Protein AF-A0A959Y850-F1 (afdb_monomer)

Sequence (293 aa):
ERISGQVELLNDLDALGMDLRQLALVHQVDLNTDGRWWEQEVRQLKRDHDHILETHANEPGIGDLRRVLEARFQQIDSLHQGSLSGVPERDQNKARAAVLKIILQRAEKAVENTARLVHERGLRTQTAALSDHWDHAQVLLVMACLLAVVFAWLVGTNRKLLSESRGHGSLLADAKRKLEQTNRELRETMLSKEEKEVMIKEIHHRVKNNLQIVKSLVRFQMDQVEDPDVRELFNECITRVGAMALVHEQTYLSKDLANIDVRTYLDQLVRDLTHVYSIDTRLQLDVDIRTHT

Solvent-accessible surface area (backbone atoms only — not comparable to full-atom values): 16379 Å² total; per-residue (Å²): 108,73,66,57,55,53,53,50,51,46,52,54,45,50,51,54,38,50,52,52,59,48,50,60,53,44,53,55,47,28,77,72,65,82,50,78,57,54,70,55,52,54,51,49,53,50,51,55,50,51,49,51,49,66,79,41,57,88,47,63,49,44,69,58,42,52,59,51,44,55,58,44,51,57,51,51,53,55,53,53,56,58,64,74,75,52,85,89,49,78,65,59,57,53,52,50,53,52,51,48,51,53,52,40,54,52,46,38,52,42,41,53,52,29,48,49,48,40,53,57,50,52,56,51,55,51,54,52,56,54,50,55,56,51,55,55,51,50,54,52,50,53,52,51,52,52,51,50,51,53,50,52,51,53,53,51,52,51,54,52,52,54,56,55,53,52,56,53,52,53,54,52,51,51,51,49,52,52,51,54,50,54,51,49,55,50,48,55,52,50,51,54,49,51,54,49,51,52,51,52,52,52,53,50,53,50,53,51,51,49,45,52,47,52,42,51,52,51,50,58,55,37,75,75,52,85,53,66,72,60,38,50,55,44,52,52,50,42,49,53,47,50,50,53,47,50,55,54,55,52,60,64,70,43,91,44,80,91,69,66,60,62,64,65,49,52,55,50,51,49,51,54,49,40,63,74,68,66,56,92,59,94,80,82,88,82,84,87,83,82,81,85,126

Secondary structure (DSSP, 8-state):
-HHHHHHHHHHHHHHHHHHHHHHHHHHHHHHHH----HHHHHHHHHHHHHHHHHHTTTSTTHHHHHHHHHHHHHHHHHHHHHHHSS---HHHHHHHHHHHHHHHHHHHHHHHHHHHHHHHHHHHHHHHHHHHHHHHHHHHHHHHHHHHHHHHHHHHHHHHHHHHHHHHHHHHHHHHHHHHHHHHHHHHHHHHHHHHHHHHHHHHHHHHHHHHHHHHHHHHHHTT---HHHHHHHHHHHHHHHHHHHHHHHHHH-S-TTS--HHHHHHHHHHHHHHHTT--S------------

Mean predicted aligned error: 18.37 Å

Nearest PDB structures (foldseek):
  8to0-assembly1_Af  TM=2.161E-01  e=2.882E+00  Mus musculus
  8i7r-assembly1_C9  TM=2.162E-01  e=3.561E+00  Mus musculus

Foldseek 3Di:
DVVVLLVVLLVLLVVLLVLLVVLLVVLVCCLVPVDDCNVVSLVVSVVSLVVSCVSPVPAPLNVVLVVLVVVLSVVLVVLSVVLVPDDDDPVVNVVSSVVNVVSSVVNSVSSVVSNVSRVVVVVVVVVVVVVVVVVVVVVVVVVVVVVVVVVVVVVVVVVVVVVVVVVVVVVVVVVVVVVVVVVVVVVVVVVVVVVVLVVVVVVLVVLLVVLVVVLVVLVVVLVVDPDPVVNVVSLVVSLVSVLVNVLSVVCSVPPDVPDDPVVVVVVVSVVVSCVSVVPPDDDDDDDDDDDDD

Radius of gyration: 71.35 Å; Cα contacts (8 Å, |Δi|>4): 114; chains: 1; bounding box: 118×62×181 Å

Structure (mmCIF, N/CA/C/O backbone):
data_AF-A0A959Y850-F1
#
_entry.id   AF-A0A959Y850-F1
#
loop_
_atom_site.group_PDB
_atom_site.id
_atom_site.type_symbol
_atom_site.label_atom_id
_atom_site.label_alt_id
_atom_site.label_comp_id
_atom_site.label_asym_id
_atom_site.label_entity_id
_atom_site.label_seq_id
_atom_site.pdbx_PDB_ins_code
_atom_site.Cartn_x
_atom_site.Cartn_y
_atom_site.Cartn_z
_atom_site.occupancy
_atom_site.B_iso_or_equiv
_atom_site.auth_seq_id
_atom_site.auth_comp_id
_atom_site.auth_asym_id
_atom_site.auth_atom_id
_atom_site.pdbx_PDB_model_num
ATOM 1 N N . GLU A 1 1 ? 35.926 9.076 -37.608 1.00 63.59 1 GLU A N 1
ATOM 2 C CA . GLU A 1 1 ? 37.152 8.492 -38.199 1.00 63.59 1 GLU A CA 1
ATOM 3 C C . GLU A 1 1 ? 36.915 7.930 -39.598 1.00 63.59 1 GLU A C 1
ATOM 5 O O . GLU A 1 1 ? 37.389 8.545 -40.539 1.00 63.59 1 GLU A O 1
ATOM 10 N N . ARG A 1 2 ? 36.100 6.880 -39.791 1.00 68.31 2 ARG A N 1
ATOM 11 C CA . ARG A 1 2 ? 35.872 6.275 -41.126 1.00 68.31 2 ARG A CA 1
ATOM 12 C C . ARG A 1 2 ? 35.355 7.236 -42.216 1.00 68.31 2 ARG A C 1
ATOM 14 O O . ARG A 1 2 ? 35.816 7.172 -43.344 1.00 68.31 2 ARG A O 1
ATOM 21 N N . ILE A 1 3 ? 34.457 8.165 -41.870 1.00 72.00 3 ILE A N 1
ATOM 22 C CA . ILE A 1 3 ? 33.963 9.207 -42.798 1.00 72.00 3 ILE A CA 1
ATOM 23 C C . ILE A 1 3 ? 35.088 10.161 -43.210 1.00 72.00 3 ILE A C 1
ATOM 25 O O . ILE A 1 3 ? 35.165 10.552 -44.366 1.00 72.00 3 ILE A O 1
ATOM 29 N N . SER A 1 4 ? 35.976 10.502 -42.273 1.00 76.06 4 SER A N 1
ATOM 30 C CA . SER A 1 4 ? 37.115 11.381 -42.549 1.00 76.06 4 SER A CA 1
ATOM 31 C C . SER A 1 4 ? 38.042 10.744 -43.582 1.00 76.06 4 SER A C 1
ATOM 33 O O . SER A 1 4 ? 38.385 11.397 -44.556 1.00 76.06 4 SER A O 1
ATOM 35 N N . GLY A 1 5 ? 38.343 9.448 -43.427 1.00 80.00 5 GLY A N 1
ATOM 36 C CA . GLY A 1 5 ? 39.172 8.710 -44.385 1.00 80.00 5 GLY A CA 1
ATOM 37 C C . GLY A 1 5 ? 38.525 8.525 -45.764 1.00 80.00 5 GLY A C 1
ATOM 38 O O . GLY A 1 5 ? 39.228 8.501 -46.765 1.00 80.00 5 GLY A O 1
ATOM 39 N N . GLN A 1 6 ? 37.191 8.439 -45.852 1.00 82.94 6 GLN A N 1
ATOM 40 C CA . GLN A 1 6 ? 36.491 8.383 -47.146 1.00 82.94 6 GLN A CA 1
ATOM 41 C C . GLN A 1 6 ? 36.433 9.741 -47.853 1.00 82.94 6 GLN A C 1
ATOM 43 O O . GLN A 1 6 ? 36.477 9.788 -49.079 1.00 82.94 6 GLN A O 1
ATOM 48 N N . VAL A 1 7 ? 36.336 10.841 -47.100 1.00 83.25 7 VAL A N 1
ATOM 49 C CA . VAL A 1 7 ? 36.407 12.204 -47.654 1.00 83.25 7 VAL A CA 1
ATOM 50 C C . VAL A 1 7 ? 37.814 12.502 -48.170 1.00 83.25 7 VAL A C 1
ATOM 52 O O . VAL A 1 7 ? 37.948 13.048 -49.260 1.00 83.25 7 VAL A O 1
ATOM 55 N N . GLU A 1 8 ? 38.842 12.103 -47.424 1.00 86.44 8 GLU A N 1
ATOM 56 C CA . GLU A 1 8 ? 40.247 12.215 -47.834 1.00 86.44 8 GLU A CA 1
ATOM 57 C C . GLU A 1 8 ? 40.510 11.434 -49.129 1.00 86.44 8 GLU A C 1
ATOM 59 O O . GLU A 1 8 ? 40.922 12.028 -50.121 1.00 86.44 8 GLU A O 1
ATOM 64 N N . LEU A 1 9 ? 40.077 10.169 -49.196 1.00 87.75 9 LEU A N 1
ATOM 65 C CA . LEU A 1 9 ? 40.178 9.361 -50.414 1.00 87.75 9 LEU A CA 1
ATOM 66 C C . LEU A 1 9 ? 39.479 9.997 -51.628 1.00 87.75 9 LEU A C 1
ATOM 68 O O . LEU A 1 9 ? 39.973 9.910 -52.749 1.00 87.75 9 LEU A O 1
ATOM 72 N N . LEU A 1 10 ? 38.301 10.602 -51.445 1.00 88.25 10 LEU A N 1
ATOM 73 C CA . LEU A 1 10 ? 37.592 11.260 -52.547 1.00 88.25 10 LEU A CA 1
ATOM 74 C C . LEU A 1 10 ? 38.352 12.485 -53.069 1.00 88.25 10 LEU A C 1
ATOM 76 O O . LEU A 1 10 ? 38.360 12.702 -54.280 1.00 88.25 10 LEU A O 1
ATOM 80 N N . ASN A 1 11 ? 38.998 13.247 -52.183 1.00 88.44 11 ASN A N 1
ATOM 81 C CA . ASN A 1 11 ? 39.843 14.373 -52.578 1.00 88.44 11 ASN A CA 1
ATOM 82 C C . ASN A 1 11 ? 41.083 13.892 -53.341 1.00 88.44 11 ASN A C 1
ATOM 84 O O . ASN A 1 11 ? 41.415 14.458 -54.380 1.00 88.44 11 ASN A O 1
ATOM 88 N N . ASP A 1 12 ? 41.717 12.815 -52.875 1.00 89.25 12 ASP A N 1
ATOM 89 C CA . ASP A 1 12 ? 42.901 12.260 -53.531 1.00 89.25 12 ASP A CA 1
ATOM 90 C C . ASP A 1 12 ? 42.573 11.675 -54.913 1.00 89.25 12 ASP A C 1
ATOM 92 O O . ASP A 1 12 ? 43.332 11.839 -55.869 1.00 89.25 12 ASP A O 1
ATOM 96 N N . LEU A 1 13 ? 41.409 11.030 -55.062 1.00 90.62 13 LEU A N 1
ATOM 97 C CA . LEU A 1 13 ? 40.927 10.553 -56.362 1.00 90.62 13 LEU A CA 1
ATOM 98 C C . LEU A 1 13 ? 40.610 11.711 -57.321 1.00 90.62 13 LEU A C 1
ATOM 100 O O . LEU A 1 13 ? 40.872 11.588 -58.517 1.00 90.62 13 LEU A O 1
ATOM 104 N N . ASP A 1 14 ? 40.062 12.825 -56.830 1.00 90.38 14 ASP A N 1
ATOM 105 C CA . ASP A 1 14 ? 39.817 14.012 -57.658 1.00 90.38 14 ASP A CA 1
ATOM 106 C C . ASP A 1 14 ? 41.139 14.634 -58.137 1.00 90.38 14 ASP A C 1
ATOM 108 O O . ASP A 1 14 ? 41.296 14.887 -59.334 1.00 90.38 14 ASP A O 1
ATOM 112 N N . ALA A 1 15 ? 42.126 14.764 -57.243 1.00 89.19 15 ALA A N 1
ATOM 113 C CA . ALA A 1 15 ? 43.476 15.221 -57.580 1.00 89.19 15 ALA A CA 1
ATOM 114 C C . ALA A 1 15 ? 44.132 14.327 -58.648 1.00 89.19 15 ALA A C 1
ATOM 116 O O . ALA A 1 15 ? 44.529 14.817 -59.705 1.00 89.19 15 ALA A O 1
ATOM 117 N N . LEU A 1 16 ? 44.108 13.002 -58.456 1.00 90.12 16 LEU A N 1
ATOM 118 C CA . LEU A 1 16 ? 44.630 12.032 -59.425 1.00 90.12 16 LEU A CA 1
ATOM 119 C C . LEU A 1 16 ? 43.942 12.145 -60.800 1.00 90.12 16 LEU A C 1
ATOM 121 O O . LEU A 1 16 ? 44.571 11.991 -61.850 1.00 90.12 16 LEU A O 1
ATOM 125 N N . GLY A 1 17 ? 42.633 12.414 -60.810 1.00 87.94 17 GLY A N 1
ATOM 126 C CA . GLY A 1 17 ? 41.872 12.680 -62.029 1.00 87.94 17 GLY A CA 1
ATOM 127 C C . GLY A 1 17 ? 42.303 13.973 -62.730 1.00 87.94 17 GLY A C 1
ATOM 128 O O . GLY A 1 17 ? 42.412 13.994 -63.960 1.00 87.94 17 GLY A O 1
ATOM 129 N N . MET A 1 18 ? 42.579 15.040 -61.974 1.00 87.31 18 MET A N 1
ATOM 130 C CA . MET A 1 18 ? 43.103 16.297 -62.520 1.00 87.31 18 MET A CA 1
ATOM 131 C C . MET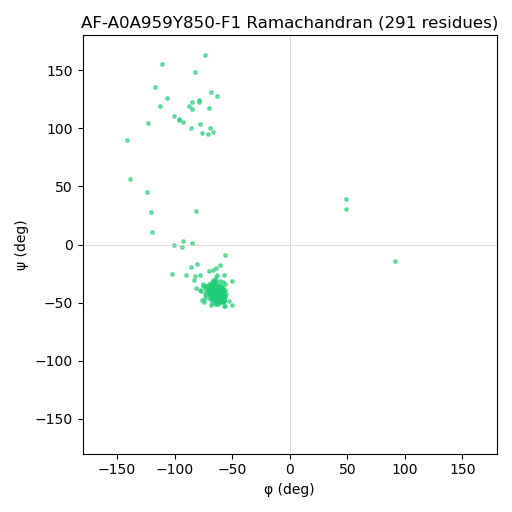 A 1 18 ? 44.491 16.111 -63.138 1.00 87.31 18 MET A C 1
ATOM 133 O O . MET A 1 18 ? 44.705 16.558 -64.268 1.00 87.31 18 MET A O 1
ATOM 137 N N . ASP A 1 19 ? 45.389 15.393 -62.471 1.00 87.62 19 ASP A N 1
ATOM 138 C CA . ASP A 1 19 ? 46.755 15.157 -62.951 1.00 87.62 19 ASP A CA 1
ATOM 139 C C . ASP A 1 19 ? 46.762 14.331 -64.250 1.00 87.62 19 ASP A C 1
ATOM 141 O O . ASP A 1 19 ? 47.462 14.648 -65.217 1.00 87.62 19 ASP A O 1
ATOM 145 N N . LEU A 1 20 ? 45.875 13.332 -64.355 1.00 87.31 20 LEU A N 1
ATOM 146 C CA . LEU A 1 20 ? 45.655 12.580 -65.597 1.00 87.31 20 LEU A CA 1
ATOM 147 C C . LEU A 1 20 ? 45.197 13.472 -66.764 1.00 87.31 20 LEU A C 1
ATOM 149 O O . LEU A 1 20 ? 45.616 13.254 -67.906 1.00 87.31 20 LEU A O 1
ATOM 153 N N . ARG A 1 21 ? 44.354 14.484 -66.505 1.00 85.38 21 ARG A N 1
ATOM 154 C CA . ARG A 1 21 ? 43.930 15.458 -67.531 1.00 85.38 21 ARG A CA 1
ATOM 155 C C . ARG A 1 21 ? 45.084 16.365 -67.950 1.00 85.38 21 ARG A C 1
ATOM 157 O O . ARG A 1 21 ? 45.210 16.674 -69.138 1.00 85.38 21 ARG A O 1
ATOM 164 N N . GLN A 1 22 ? 45.924 16.777 -67.002 1.00 85.44 22 GLN A N 1
ATOM 165 C CA . GLN A 1 22 ? 47.085 17.626 -67.271 1.00 85.44 22 GLN A CA 1
ATOM 166 C C . GLN A 1 22 ? 48.150 16.901 -68.101 1.00 85.44 22 GLN A C 1
ATOM 168 O O . GLN A 1 22 ? 48.759 17.517 -68.978 1.00 85.44 22 GLN A O 1
ATOM 173 N N . LEU A 1 23 ? 48.294 15.581 -67.943 1.00 84.69 23 LEU A N 1
ATOM 174 C CA . LEU A 1 23 ? 49.266 14.778 -68.692 1.00 84.69 23 LEU A CA 1
ATOM 175 C C . LEU A 1 23 ? 49.108 14.893 -70.222 1.00 84.69 23 LEU A C 1
ATOM 177 O O . LEU A 1 23 ? 50.092 14.886 -70.963 1.00 84.69 23 LEU A O 1
ATOM 181 N N . ALA A 1 24 ? 47.875 15.052 -70.718 1.00 79.19 24 ALA A N 1
ATOM 182 C CA . ALA A 1 24 ? 47.615 15.256 -72.145 1.00 79.19 24 ALA A CA 1
ATOM 183 C C . ALA A 1 24 ? 48.189 16.588 -72.664 1.00 79.19 24 ALA A C 1
ATOM 185 O O . ALA A 1 24 ? 48.667 16.655 -73.798 1.00 79.19 24 ALA A O 1
ATOM 186 N N . LEU A 1 25 ? 48.151 17.637 -71.835 1.00 82.19 25 LEU A N 1
ATOM 187 C CA . LEU A 1 25 ? 48.722 18.947 -72.151 1.00 82.19 25 LEU A CA 1
ATOM 188 C C . LEU A 1 25 ? 50.251 18.891 -72.109 1.00 82.19 25 LEU A C 1
ATOM 190 O O . LEU A 1 25 ? 50.893 19.380 -73.035 1.00 82.19 25 LEU A O 1
ATOM 194 N N . VAL A 1 26 ? 50.825 18.229 -71.098 1.00 82.81 26 VAL A N 1
ATOM 195 C CA . VAL A 1 26 ? 52.281 18.037 -70.969 1.00 82.81 26 VAL A CA 1
ATOM 196 C C . VAL A 1 26 ? 52.846 17.291 -72.178 1.00 82.81 26 VAL A C 1
ATOM 198 O O . VAL A 1 26 ? 53.831 17.732 -72.762 1.00 82.81 26 VAL A O 1
ATOM 201 N N . HIS A 1 27 ? 52.165 16.237 -72.644 1.00 79.25 27 HIS A N 1
ATOM 202 C CA . HIS A 1 27 ? 52.548 15.528 -73.869 1.00 79.25 27 HIS A CA 1
ATOM 203 C C . HIS A 1 27 ? 52.625 16.449 -75.092 1.00 79.25 27 HIS A C 1
ATOM 205 O O . HIS A 1 27 ? 53.558 16.374 -75.887 1.00 79.25 27 HIS A O 1
ATOM 211 N N . GLN A 1 28 ? 51.621 17.312 -75.266 1.00 76.44 28 GLN A N 1
ATOM 212 C CA . GLN A 1 28 ? 51.544 18.218 -76.407 1.00 76.44 28 GLN A CA 1
ATOM 213 C C . GLN A 1 28 ? 52.605 19.323 -76.334 1.00 76.44 28 GLN A C 1
ATOM 215 O O . GLN A 1 28 ? 53.103 19.755 -77.373 1.00 76.44 28 GLN A O 1
ATOM 220 N N . VAL A 1 29 ? 52.943 19.786 -75.129 1.00 79.44 29 VAL A N 1
ATOM 221 C CA . VAL A 1 29 ? 54.021 20.755 -74.905 1.00 79.44 29 VAL A CA 1
ATOM 222 C C . VAL A 1 29 ? 55.374 20.122 -75.224 1.00 79.44 29 VAL A C 1
ATOM 224 O O . VAL A 1 29 ? 56.096 20.665 -76.054 1.00 79.44 29 VAL A O 1
ATOM 227 N N . ASP A 1 30 ? 55.679 18.940 -74.684 1.00 76.50 30 ASP A N 1
ATOM 228 C CA . ASP A 1 30 ? 56.963 18.266 -74.925 1.00 76.50 30 ASP A CA 1
ATOM 229 C C . ASP A 1 30 ? 57.207 17.963 -76.410 1.00 76.50 30 ASP A C 1
ATOM 231 O O . ASP A 1 30 ? 58.320 18.156 -76.894 1.00 76.50 30 ASP A O 1
ATOM 235 N N . LEU A 1 31 ? 56.161 17.598 -77.165 1.00 72.00 31 LEU A N 1
ATOM 236 C CA . LEU A 1 31 ? 56.246 17.415 -78.621 1.00 72.00 31 LEU A CA 1
ATOM 237 C C . LEU A 1 31 ? 56.519 18.713 -79.407 1.00 72.00 31 LEU A C 1
ATOM 239 O O . LEU A 1 31 ? 56.959 18.638 -80.552 1.00 72.00 31 LEU A O 1
ATOM 243 N N . ASN A 1 32 ? 56.215 19.886 -78.842 1.00 73.25 32 ASN A N 1
ATOM 244 C CA . ASN A 1 32 ? 56.355 21.185 -79.512 1.00 73.25 32 ASN A CA 1
ATOM 245 C C . ASN A 1 32 ? 57.603 21.969 -79.080 1.00 73.25 32 ASN A C 1
ATOM 247 O O . ASN A 1 32 ? 58.051 22.834 -79.831 1.00 73.25 32 ASN A O 1
ATOM 251 N N . THR A 1 33 ? 58.129 21.725 -77.876 1.00 68.31 33 THR A N 1
ATOM 252 C CA . THR A 1 33 ? 59.219 22.522 -77.282 1.00 68.31 33 THR A CA 1
ATOM 253 C C . THR A 1 33 ? 60.494 21.729 -76.976 1.00 68.31 33 THR A C 1
ATOM 255 O O . THR A 1 33 ? 61.358 22.264 -76.286 1.00 68.31 33 THR A O 1
ATOM 258 N N . ASP A 1 34 ? 60.619 20.476 -77.441 1.00 64.00 34 ASP A N 1
ATOM 259 C CA . ASP A 1 34 ? 61.719 19.543 -77.098 1.00 64.00 34 ASP A CA 1
ATOM 260 C C . ASP A 1 34 ? 61.978 19.455 -75.575 1.00 64.00 34 ASP A C 1
ATOM 262 O O . ASP A 1 34 ? 63.099 19.253 -75.094 1.00 64.00 34 ASP A O 1
ATOM 266 N N . GLY A 1 35 ? 60.911 19.650 -74.795 1.00 65.50 35 GLY A N 1
ATOM 267 C CA . GLY A 1 35 ? 60.927 19.605 -73.339 1.00 65.50 35 GLY A CA 1
ATOM 268 C C . GLY A 1 35 ? 61.043 18.173 -72.810 1.00 65.50 35 GLY A C 1
ATOM 269 O O . GLY A 1 35 ? 60.807 17.206 -73.530 1.00 65.50 35 GLY A O 1
ATOM 270 N N . ARG A 1 36 ? 61.419 18.029 -71.533 1.00 73.88 36 ARG A N 1
ATOM 271 C CA . ARG A 1 36 ? 61.436 16.739 -70.813 1.00 73.88 36 ARG A CA 1
ATOM 272 C C . ARG A 1 36 ? 60.589 16.796 -69.542 1.00 73.88 36 ARG A C 1
ATOM 274 O O . ARG A 1 36 ? 61.034 16.379 -68.474 1.00 73.88 36 ARG A O 1
ATOM 281 N N . TRP A 1 37 ? 59.393 17.367 -69.641 1.00 79.50 37 TRP A N 1
ATOM 282 C CA . TRP A 1 37 ? 58.499 17.541 -68.492 1.00 79.50 37 TRP A CA 1
ATOM 283 C C . TRP A 1 37 ? 57.704 16.260 -68.195 1.00 79.50 37 TRP A C 1
ATOM 285 O O . TRP A 1 37 ? 57.399 15.966 -67.041 1.00 79.50 37 TRP A O 1
ATOM 295 N N . TRP A 1 38 ? 57.472 15.432 -69.213 1.00 81.69 38 TRP A N 1
ATOM 296 C CA . TRP A 1 38 ? 56.758 14.161 -69.145 1.00 81.69 38 TRP A CA 1
ATOM 297 C C . TRP A 1 38 ? 57.286 13.196 -68.082 1.00 81.69 38 TRP A C 1
ATOM 299 O O . TRP A 1 38 ? 56.518 12.657 -67.290 1.00 81.69 38 TRP A O 1
ATOM 309 N N . GLU A 1 39 ? 58.603 12.976 -68.035 1.00 81.38 39 GLU A N 1
ATOM 310 C CA . GLU A 1 39 ? 59.201 12.030 -67.084 1.00 81.38 39 GLU A CA 1
ATOM 311 C C . GLU A 1 39 ? 59.012 12.472 -65.630 1.00 81.38 39 GLU A C 1
ATOM 313 O O . GLU A 1 39 ? 58.965 11.639 -64.724 1.00 81.38 39 GLU A O 1
ATOM 318 N N . GLN A 1 40 ? 58.955 13.779 -65.375 1.00 84.19 40 GLN A N 1
ATOM 319 C CA . GLN A 1 40 ? 58.690 14.306 -64.042 1.00 84.19 40 GLN A CA 1
ATOM 320 C C . GLN A 1 40 ? 57.217 14.120 -63.673 1.00 84.19 40 GLN A C 1
ATOM 322 O O . GLN A 1 40 ? 56.936 13.608 -62.591 1.00 84.19 40 GLN A O 1
ATOM 327 N N . GLU A 1 41 ? 56.309 14.445 -64.590 1.00 84.69 41 GLU A N 1
ATOM 328 C CA . GLU A 1 41 ? 54.867 14.389 -64.350 1.00 84.69 41 GLU A CA 1
ATOM 329 C C . GLU A 1 41 ? 54.363 12.954 -64.162 1.00 84.69 41 GLU A C 1
ATOM 331 O O . GLU A 1 41 ? 53.651 12.655 -63.208 1.00 84.69 41 GLU A O 1
ATOM 336 N N . VAL A 1 42 ? 54.816 12.015 -64.999 1.00 85.12 42 VAL A N 1
ATOM 337 C CA . VAL A 1 42 ? 54.459 10.595 -64.848 1.00 85.12 42 VAL A CA 1
ATOM 338 C C . VAL A 1 42 ? 55.016 10.014 -63.547 1.00 85.12 42 VAL A C 1
ATOM 340 O O . VAL A 1 42 ? 54.363 9.186 -62.911 1.00 85.12 42 VAL A O 1
ATOM 343 N N . ARG A 1 43 ? 56.214 10.433 -63.116 1.00 85.44 43 ARG A N 1
ATOM 344 C CA . ARG A 1 43 ? 56.769 10.001 -61.822 1.00 85.44 43 ARG A CA 1
ATOM 345 C C . ARG A 1 43 ? 55.969 10.550 -60.649 1.00 85.44 43 ARG A C 1
ATOM 347 O O . ARG A 1 43 ? 55.778 9.817 -59.685 1.00 85.44 43 ARG A O 1
ATOM 354 N N . GLN A 1 44 ? 55.522 11.801 -60.720 1.00 86.69 44 GLN A N 1
ATOM 355 C CA . GLN A 1 44 ? 54.656 12.385 -59.699 1.00 86.69 44 GLN A CA 1
ATOM 356 C C . GLN A 1 44 ? 53.334 11.617 -59.619 1.00 86.69 44 GLN A C 1
ATOM 358 O O . GLN A 1 44 ? 53.015 11.067 -58.571 1.00 86.69 44 GLN A O 1
ATOM 363 N N . LEU A 1 45 ? 52.680 11.428 -60.761 1.00 87.56 45 LEU A N 1
ATOM 364 C CA . LEU A 1 45 ? 51.413 10.716 -60.871 1.00 87.56 45 LEU A CA 1
ATOM 365 C C . LEU A 1 45 ? 51.479 9.262 -60.369 1.00 87.56 45 LEU A C 1
ATOM 367 O O . LEU A 1 45 ? 50.544 8.784 -59.731 1.00 87.56 45 LEU A O 1
ATOM 371 N N . LYS A 1 46 ? 52.587 8.549 -60.622 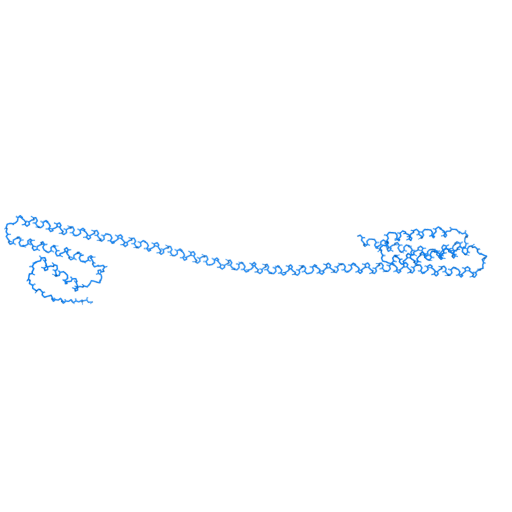1.00 86.62 46 LYS A N 1
ATOM 372 C CA . LYS A 1 46 ? 52.816 7.201 -60.070 1.00 86.62 46 LYS A CA 1
ATOM 373 C C . LYS A 1 46 ? 52.973 7.219 -58.549 1.00 86.62 46 LYS A C 1
ATOM 375 O O . LYS A 1 46 ? 52.419 6.351 -57.890 1.00 86.62 46 LYS A O 1
ATOM 380 N N . ARG A 1 47 ? 53.674 8.212 -57.987 1.00 87.81 47 ARG A N 1
ATOM 381 C CA . ARG A 1 47 ? 53.799 8.357 -56.526 1.00 87.81 47 ARG A CA 1
ATOM 382 C C . ARG A 1 47 ? 52.454 8.632 -55.867 1.00 87.81 47 ARG A C 1
ATOM 384 O O . ARG A 1 47 ? 52.155 8.011 -54.855 1.00 87.81 47 ARG A O 1
ATOM 391 N N . ASP A 1 48 ? 51.655 9.517 -56.451 1.00 86.62 48 ASP A N 1
ATOM 392 C CA . ASP A 1 48 ? 50.340 9.864 -55.910 1.00 86.62 48 ASP A CA 1
ATOM 393 C C . ASP A 1 48 ? 49.379 8.674 -56.031 1.00 86.62 48 ASP A C 1
ATOM 395 O O . ASP A 1 48 ? 48.661 8.343 -55.088 1.00 86.62 48 ASP A O 1
ATOM 399 N N . HIS A 1 49 ? 49.452 7.938 -57.145 1.00 87.94 49 HIS A N 1
ATOM 400 C CA . HIS A 1 49 ? 48.764 6.660 -57.294 1.00 87.94 49 HIS A CA 1
ATOM 401 C C . HIS A 1 49 ? 49.159 5.653 -56.203 1.00 87.94 49 HIS A C 1
ATOM 403 O O . HIS A 1 49 ? 48.276 5.119 -55.533 1.00 87.94 49 HIS A O 1
ATOM 409 N N . ASP A 1 50 ? 50.455 5.406 -56.002 1.00 88.06 50 ASP A N 1
ATOM 410 C CA . ASP A 1 50 ? 50.954 4.450 -55.007 1.00 88.06 50 ASP A CA 1
ATOM 411 C C . ASP A 1 50 ? 50.560 4.860 -53.580 1.00 88.06 50 ASP A C 1
ATOM 413 O O . ASP A 1 50 ? 50.117 4.018 -52.798 1.00 88.06 50 ASP A O 1
ATOM 417 N N . HIS A 1 51 ? 50.616 6.158 -53.265 1.00 89.75 51 HIS A N 1
ATOM 418 C CA . HIS A 1 51 ? 50.182 6.688 -51.975 1.00 89.75 51 HIS A CA 1
ATOM 419 C C . HIS A 1 51 ? 48.703 6.387 -51.695 1.00 89.75 51 HIS A C 1
ATOM 421 O O . HIS A 1 51 ? 48.366 5.871 -50.629 1.00 89.75 51 HIS A O 1
ATOM 427 N N . ILE A 1 52 ? 47.821 6.626 -52.671 1.00 88.62 52 ILE A N 1
ATOM 428 C CA . ILE A 1 52 ? 46.386 6.324 -52.551 1.00 88.62 52 ILE A CA 1
ATOM 429 C C . ILE A 1 52 ? 46.163 4.824 -52.320 1.00 88.62 52 ILE A C 1
ATOM 431 O O . ILE A 1 52 ? 45.314 4.429 -51.514 1.00 88.62 52 ILE A O 1
ATOM 435 N N . LEU A 1 53 ? 46.925 3.971 -53.011 1.00 86.56 53 LEU A N 1
ATOM 436 C CA . LEU A 1 53 ? 46.814 2.519 -52.873 1.00 86.56 53 LEU A CA 1
ATOM 437 C C . LEU A 1 53 ? 47.268 2.012 -51.502 1.00 86.56 53 LEU A C 1
ATOM 439 O O . LEU A 1 53 ? 46.684 1.051 -51.003 1.00 86.56 53 LEU A O 1
ATOM 443 N N . GLU A 1 54 ? 48.293 2.622 -50.909 1.00 87.38 54 GLU A N 1
ATOM 444 C CA . GLU A 1 54 ? 48.808 2.250 -49.589 1.00 87.38 54 GLU A CA 1
ATOM 445 C C . GLU A 1 54 ? 47.899 2.753 -48.464 1.00 87.38 54 GLU A C 1
ATOM 447 O O . GLU A 1 54 ? 47.515 1.976 -47.586 1.00 87.38 54 GLU A O 1
ATOM 45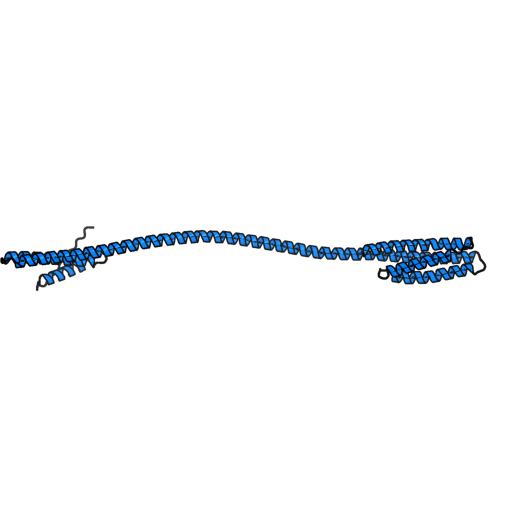2 N N . THR A 1 55 ? 47.496 4.024 -48.521 1.00 87.81 55 THR A N 1
ATOM 453 C CA . THR A 1 55 ? 46.677 4.667 -47.484 1.00 87.81 55 THR A CA 1
ATOM 454 C C . THR A 1 55 ? 45.252 4.107 -47.453 1.00 87.81 55 THR A C 1
ATOM 456 O O . THR A 1 55 ? 44.671 3.930 -46.380 1.00 87.81 55 THR A O 1
ATOM 459 N N . HIS A 1 56 ? 44.693 3.749 -48.616 1.00 86.88 56 HIS A N 1
ATOM 460 C CA . HIS A 1 56 ? 43.292 3.337 -48.754 1.00 86.88 56 HIS A CA 1
ATOM 461 C C . HIS A 1 56 ? 43.104 1.918 -49.310 1.00 86.88 56 HIS A C 1
ATOM 463 O O . HIS A 1 56 ? 42.061 1.605 -49.886 1.00 86.88 56 HIS A O 1
ATOM 469 N N . ALA A 1 57 ? 44.068 1.018 -49.092 1.00 82.12 57 ALA A N 1
ATOM 470 C CA . ALA A 1 57 ? 44.071 -0.350 -49.633 1.00 82.12 57 ALA A CA 1
ATOM 471 C C . ALA A 1 57 ? 42.764 -1.146 -49.411 1.00 82.12 57 ALA A C 1
ATOM 473 O O . ALA A 1 57 ? 42.401 -1.995 -50.226 1.00 82.12 57 ALA A O 1
ATOM 474 N N . ASN A 1 58 ? 42.061 -0.875 -48.306 1.00 82.56 58 ASN A N 1
ATOM 475 C CA . ASN A 1 58 ? 40.858 -1.599 -47.885 1.00 82.56 58 ASN A CA 1
ATOM 476 C C . ASN A 1 58 ? 39.539 -0.953 -48.352 1.00 82.56 58 ASN A C 1
ATOM 478 O O . ASN A 1 58 ? 38.465 -1.491 -48.071 1.00 82.56 58 ASN A O 1
ATOM 482 N N . GLU A 1 59 ? 39.591 0.190 -49.039 1.00 83.75 59 GLU A N 1
ATOM 483 C CA . GLU A 1 59 ? 38.398 0.885 -49.524 1.00 83.75 59 GLU A CA 1
ATOM 484 C C . GLU A 1 59 ? 37.888 0.284 -50.854 1.00 83.75 59 GLU A C 1
ATOM 486 O O . GLU A 1 59 ? 38.645 -0.269 -51.664 1.00 83.75 59 GLU A O 1
ATOM 491 N N . PRO A 1 60 ? 36.568 0.322 -51.099 1.00 81.06 60 PRO A N 1
ATOM 492 C CA . PRO A 1 60 ? 35.958 -0.379 -52.219 1.00 81.06 60 PRO A CA 1
ATOM 493 C C . PRO A 1 60 ? 36.362 0.226 -53.572 1.00 81.06 60 PRO A C 1
ATOM 495 O O . PRO A 1 60 ? 36.231 1.422 -53.794 1.00 81.06 60 PRO A O 1
ATOM 498 N N . GLY A 1 61 ? 36.782 -0.626 -54.513 1.00 81.88 61 GLY A N 1
ATOM 499 C CA . GLY A 1 61 ? 37.152 -0.225 -55.881 1.00 81.88 61 GLY A CA 1
ATOM 500 C C . GLY A 1 61 ? 38.637 0.110 -56.072 1.00 81.88 61 GLY A C 1
ATOM 501 O O . GLY A 1 61 ? 39.116 0.097 -57.204 1.00 81.88 61 GLY A O 1
ATOM 502 N N . ILE A 1 62 ? 39.401 0.290 -54.989 1.00 87.00 62 ILE A N 1
ATOM 503 C CA . ILE A 1 62 ? 40.841 0.605 -55.032 1.00 87.00 62 ILE A CA 1
ATOM 504 C C . ILE A 1 62 ? 41.665 -0.518 -55.679 1.00 87.00 62 ILE A C 1
ATOM 506 O O . ILE A 1 62 ? 42.548 -0.261 -56.497 1.00 87.00 62 ILE A O 1
ATOM 510 N N . GLY A 1 63 ? 41.323 -1.782 -55.415 1.00 84.81 63 GLY A N 1
ATOM 511 C CA . GLY A 1 63 ? 41.988 -2.929 -56.047 1.00 84.81 63 GLY A CA 1
ATOM 512 C C . GLY A 1 63 ? 41.768 -3.033 -57.564 1.00 84.81 63 GLY A C 1
ATOM 513 O O . GLY A 1 63 ? 42.659 -3.485 -58.287 1.00 84.81 63 GLY A O 1
ATOM 514 N N . ASP A 1 64 ? 40.607 -2.606 -58.067 1.00 85.88 64 ASP A N 1
ATOM 515 C CA . ASP A 1 64 ? 40.343 -2.541 -59.509 1.00 85.88 64 ASP A CA 1
ATOM 516 C C . ASP A 1 64 ? 41.039 -1.328 -60.136 1.00 85.88 64 ASP A C 1
ATOM 518 O O . ASP A 1 64 ? 41.636 -1.455 -61.208 1.00 85.88 64 ASP A O 1
ATOM 522 N N . LEU A 1 65 ? 41.036 -0.185 -59.439 1.00 89.19 65 LEU A N 1
ATOM 523 C CA . LEU A 1 65 ? 41.742 1.025 -59.854 1.00 89.19 65 LEU A CA 1
ATOM 524 C C . LEU A 1 65 ? 43.239 0.765 -60.047 1.00 89.19 65 LEU A C 1
ATOM 526 O O . LEU A 1 65 ? 43.774 1.096 -61.104 1.00 89.19 65 LEU A O 1
ATOM 530 N N . ARG A 1 66 ? 43.881 0.093 -59.080 1.00 88.75 66 ARG A N 1
ATOM 531 C CA . ARG A 1 66 ? 45.279 -0.362 -59.161 1.00 88.75 66 ARG A CA 1
ATOM 532 C C . ARG A 1 66 ? 45.554 -1.113 -60.456 1.00 88.75 66 ARG A C 1
ATOM 534 O O . ARG A 1 66 ? 46.484 -0.804 -61.191 1.00 88.75 66 ARG A O 1
ATOM 541 N N . ARG A 1 67 ? 44.721 -2.113 -60.747 1.00 86.94 67 ARG A N 1
ATOM 542 C CA . ARG A 1 67 ? 44.906 -2.995 -61.905 1.00 86.94 67 ARG A CA 1
ATOM 543 C C . ARG A 1 67 ? 44.773 -2.232 -63.222 1.00 86.94 67 ARG A C 1
ATOM 545 O O . ARG A 1 67 ? 45.500 -2.511 -64.172 1.00 86.94 67 ARG A O 1
ATOM 552 N N . VAL A 1 68 ? 43.825 -1.296 -63.288 1.00 87.62 68 VAL A N 1
ATOM 553 C CA . VAL A 1 68 ? 43.558 -0.511 -64.497 1.00 87.62 68 VAL A CA 1
ATOM 554 C C . VAL A 1 68 ? 44.639 0.540 -64.721 1.00 87.62 68 VAL A C 1
ATOM 556 O O . VAL A 1 68 ? 45.152 0.616 -65.836 1.00 87.62 68 VAL A O 1
ATOM 559 N N . LEU A 1 69 ? 44.991 1.329 -63.704 1.00 88.19 69 LEU A N 1
ATOM 560 C CA . LEU A 1 69 ? 45.958 2.417 -63.848 1.00 88.19 69 LEU A CA 1
ATOM 561 C C . LEU A 1 69 ? 47.371 1.906 -64.121 1.00 88.19 69 LEU A C 1
ATOM 563 O O . LEU A 1 69 ? 47.997 2.410 -65.047 1.00 88.19 69 LEU A O 1
ATOM 567 N N . GLU A 1 70 ? 47.819 0.840 -63.454 1.00 87.88 70 GLU A N 1
ATOM 568 C CA . GLU A 1 70 ? 49.131 0.237 -63.723 1.00 87.88 70 GLU A CA 1
ATOM 569 C C . GLU A 1 70 ? 49.261 -0.209 -65.190 1.00 87.88 70 GLU A C 1
ATOM 571 O O . GLU A 1 70 ? 50.216 0.131 -65.893 1.00 87.88 70 GLU A O 1
ATOM 576 N N . ALA A 1 71 ? 48.230 -0.883 -65.712 1.00 86.75 71 ALA A N 1
ATOM 577 C CA . ALA A 1 71 ? 48.190 -1.288 -67.115 1.00 86.75 71 ALA A CA 1
ATOM 578 C C . ALA A 1 71 ? 48.158 -0.087 -68.080 1.00 86.75 71 ALA A C 1
ATOM 580 O O . ALA A 1 71 ? 48.664 -0.182 -69.200 1.00 86.75 71 ALA A O 1
ATOM 581 N N . ARG A 1 72 ? 47.556 1.045 -67.684 1.00 86.38 72 ARG A N 1
ATOM 582 C CA . ARG A 1 72 ? 47.538 2.265 -68.506 1.00 86.38 72 ARG A CA 1
ATOM 583 C C . ARG A 1 72 ? 48.856 3.022 -68.443 1.00 86.38 72 ARG A C 1
ATOM 585 O O . ARG A 1 72 ? 49.295 3.465 -69.497 1.00 86.38 72 ARG A O 1
ATOM 592 N N . PHE A 1 73 ? 49.514 3.122 -67.292 1.00 85.94 73 PHE A N 1
ATOM 593 C CA . PHE A 1 73 ? 50.812 3.789 -67.177 1.00 85.94 73 PHE A CA 1
ATOM 594 C C . PHE A 1 73 ? 51.882 3.113 -68.032 1.00 85.94 73 PHE A C 1
ATOM 596 O O . PHE A 1 73 ? 52.594 3.796 -68.764 1.00 85.94 73 PHE A O 1
ATOM 603 N N . GLN A 1 74 ? 51.908 1.778 -68.060 1.00 83.88 74 GLN A N 1
ATOM 604 C CA . GLN A 1 74 ? 52.803 1.031 -68.952 1.00 83.88 74 GLN A CA 1
ATOM 605 C C . GLN A 1 74 ? 52.542 1.341 -70.440 1.00 83.88 74 GLN A C 1
ATOM 607 O O . GLN A 1 74 ? 53.477 1.511 -71.224 1.00 83.88 74 GLN A O 1
ATOM 612 N N . GLN A 1 75 ? 51.271 1.474 -70.839 1.00 83.81 75 GLN A N 1
ATOM 613 C CA . GLN A 1 75 ? 50.894 1.836 -72.213 1.00 83.81 75 GLN A CA 1
ATOM 614 C C . GLN A 1 75 ? 51.262 3.287 -72.552 1.00 83.81 75 GLN A C 1
ATOM 616 O O . GLN A 1 75 ? 51.791 3.545 -73.633 1.00 83.81 75 GLN A O 1
ATOM 621 N N . ILE A 1 76 ? 51.015 4.216 -71.628 1.00 83.44 76 ILE A N 1
ATOM 622 C CA . ILE A 1 76 ? 51.318 5.648 -71.743 1.00 83.44 76 ILE A CA 1
ATOM 623 C C . ILE A 1 76 ? 52.825 5.868 -71.954 1.00 83.44 76 ILE A C 1
ATOM 625 O O . ILE A 1 76 ? 53.211 6.549 -72.907 1.00 83.44 76 ILE A O 1
ATOM 629 N N . ASP A 1 77 ? 53.667 5.224 -71.142 1.00 78.94 77 ASP A N 1
ATOM 630 C CA . ASP A 1 77 ? 55.128 5.329 -71.241 1.00 78.94 77 ASP A CA 1
ATOM 631 C C . ASP A 1 77 ? 55.655 4.781 -72.574 1.00 78.94 77 ASP A C 1
ATOM 633 O O . ASP A 1 77 ? 56.438 5.444 -73.260 1.00 78.94 77 ASP A O 1
ATOM 637 N N . SER A 1 78 ? 55.168 3.607 -72.996 1.00 80.06 78 SER A N 1
ATOM 638 C CA . SER A 1 78 ? 55.585 2.993 -74.266 1.00 80.06 78 SER A CA 1
ATOM 639 C C . SER A 1 78 ? 55.237 3.854 -75.493 1.00 80.06 78 SER A C 1
ATOM 641 O O . SER A 1 78 ? 56.028 3.962 -76.433 1.00 80.06 78 SER A O 1
ATOM 643 N N . LEU A 1 79 ? 54.074 4.519 -75.478 1.00 80.12 79 LEU A N 1
ATOM 644 C CA . LEU A 1 79 ? 53.604 5.369 -76.575 1.00 80.12 79 LEU A CA 1
ATOM 645 C C . LEU A 1 79 ? 54.357 6.699 -76.657 1.00 80.12 79 LEU A C 1
ATOM 647 O O . LEU A 1 79 ? 54.629 7.181 -77.761 1.00 80.12 79 LEU A O 1
ATOM 651 N N . HIS A 1 80 ? 54.710 7.291 -75.515 1.00 75.69 80 HIS A N 1
ATOM 652 C CA . HIS A 1 80 ? 55.489 8.524 -75.491 1.00 75.69 80 HIS A CA 1
ATOM 653 C C . HIS A 1 80 ? 56.931 8.291 -75.969 1.00 75.69 80 HIS A C 1
ATOM 655 O O . HIS A 1 80 ? 57.386 8.988 -76.876 1.00 75.69 80 HIS A O 1
ATOM 661 N N . GLN A 1 81 ? 57.610 7.246 -75.480 1.00 74.25 81 GLN A N 1
ATOM 662 C CA . GLN A 1 81 ? 58.966 6.894 -75.934 1.00 74.25 81 GLN A CA 1
ATOM 663 C C . GLN A 1 81 ? 59.015 6.552 -77.433 1.00 74.25 81 GLN A C 1
ATOM 665 O O . GLN A 1 81 ? 59.932 6.962 -78.150 1.00 74.25 81 GLN A O 1
ATOM 670 N N . GLY A 1 82 ? 57.994 5.853 -77.941 1.00 70.06 82 GLY A N 1
ATOM 671 C CA . GLY A 1 82 ? 57.851 5.578 -79.372 1.00 70.06 82 GLY A CA 1
ATOM 672 C C . GLY A 1 82 ? 57.639 6.838 -80.222 1.00 70.06 82 GLY A C 1
ATOM 673 O O . GLY A 1 82 ? 58.022 6.858 -81.392 1.00 70.06 82 GLY A O 1
ATOM 674 N N . SER A 1 83 ? 57.061 7.898 -79.646 1.00 69.81 83 SER A N 1
ATOM 675 C CA . SER A 1 83 ? 56.840 9.187 -80.318 1.00 69.81 83 SER A CA 1
ATOM 676 C C . SER A 1 83 ? 58.102 10.048 -80.407 1.00 69.81 83 SER A C 1
ATOM 678 O O . SER A 1 83 ? 58.228 10.812 -81.356 1.00 69.81 83 SER A O 1
ATOM 680 N N . LEU A 1 84 ? 59.055 9.872 -79.486 1.00 66.38 84 LEU A N 1
ATOM 681 C CA . LEU A 1 84 ? 60.341 10.586 -79.467 1.00 66.38 84 LEU A CA 1
ATOM 682 C C . LEU A 1 84 ? 61.440 9.924 -80.326 1.00 66.38 84 LEU A C 1
ATOM 684 O O . LEU A 1 84 ? 62.418 10.574 -80.676 1.00 66.38 84 LEU A O 1
ATOM 688 N N . SER A 1 85 ? 61.305 8.635 -80.664 1.00 63.88 85 SER A N 1
ATOM 689 C CA . SER A 1 85 ? 62.359 7.820 -81.305 1.00 63.88 85 SER A CA 1
ATOM 690 C C . SER A 1 85 ? 62.217 7.625 -82.827 1.00 63.88 85 SER A C 1
ATOM 692 O O . SER A 1 85 ? 63.060 6.967 -83.436 1.00 63.88 85 SER A O 1
ATOM 694 N N . GLY A 1 86 ? 61.174 8.176 -83.462 1.00 58.94 86 GLY A N 1
ATOM 695 C CA . GLY A 1 86 ? 60.882 7.996 -84.895 1.00 58.94 86 GLY A CA 1
ATOM 696 C C . GLY A 1 86 ? 61.075 9.256 -85.752 1.00 58.94 86 GLY A C 1
ATOM 697 O O . GLY A 1 86 ? 60.949 10.374 -85.261 1.00 58.94 86 GLY A O 1
ATOM 698 N N . VAL A 1 87 ? 61.331 9.081 -87.058 1.00 56.34 87 VAL A N 1
ATOM 699 C CA . VAL A 1 87 ? 61.310 10.180 -88.048 1.00 56.34 87 VAL A CA 1
ATOM 700 C C . VAL A 1 87 ? 59.880 10.750 -88.124 1.00 56.34 87 VAL A C 1
ATOM 702 O O . VAL A 1 87 ? 58.938 9.970 -88.287 1.00 56.34 87 VAL A O 1
ATOM 705 N N . PRO A 1 88 ? 59.676 12.074 -87.989 1.00 54.84 88 PRO A N 1
ATOM 706 C CA . PRO A 1 88 ? 58.354 12.651 -87.761 1.00 54.84 88 PRO A CA 1
ATOM 707 C C . PRO A 1 88 ? 57.513 12.681 -89.042 1.00 54.84 88 PRO A C 1
ATOM 709 O O . PRO A 1 88 ? 57.575 13.621 -89.833 1.00 54.84 88 PRO A O 1
ATOM 712 N N . GLU A 1 89 ? 56.661 11.676 -89.224 1.00 61.44 89 GLU A N 1
ATOM 713 C CA . GLU A 1 89 ? 55.558 11.749 -90.180 1.00 61.44 89 GLU A CA 1
ATOM 714 C C . GLU A 1 89 ? 54.337 12.366 -89.479 1.00 61.44 89 GLU A C 1
ATOM 716 O O . GLU A 1 89 ? 53.837 11.852 -88.472 1.00 61.44 89 GLU A O 1
ATOM 721 N N . ARG A 1 90 ? 53.860 13.510 -89.983 1.00 62.12 90 ARG A N 1
ATOM 722 C CA . ARG A 1 90 ? 52.845 14.354 -89.318 1.00 62.12 90 ARG A CA 1
ATOM 723 C C . ARG A 1 90 ? 51.536 13.612 -89.004 1.00 62.12 90 ARG A C 1
ATOM 725 O O . ARG A 1 90 ? 50.841 13.986 -88.059 1.00 62.12 90 ARG A O 1
ATOM 732 N N . ASP A 1 91 ? 51.216 12.564 -89.758 1.00 62.91 91 ASP A N 1
ATOM 733 C CA . ASP A 1 91 ? 50.017 11.746 -89.556 1.00 62.91 91 ASP A CA 1
ATOM 734 C C . ASP A 1 91 ? 50.200 10.659 -88.480 1.00 62.91 91 ASP A C 1
ATOM 736 O O . ASP A 1 91 ? 49.258 10.378 -87.735 1.00 62.91 91 ASP A O 1
ATOM 740 N N . GLN A 1 92 ? 51.416 10.133 -88.288 1.00 68.50 92 GLN A N 1
ATOM 741 C CA . GLN A 1 92 ? 51.708 9.162 -87.223 1.00 68.50 92 GLN A CA 1
ATOM 742 C C . GLN A 1 92 ? 51.677 9.808 -85.830 1.00 68.50 92 GLN A C 1
ATOM 744 O O . GLN A 1 92 ? 51.128 9.227 -84.892 1.00 68.50 92 GLN A O 1
ATOM 749 N N . ASN A 1 93 ? 52.176 11.041 -85.693 1.00 71.25 93 ASN A N 1
ATOM 750 C CA . ASN A 1 93 ? 52.141 11.768 -84.417 1.00 71.25 93 ASN A CA 1
ATOM 751 C C . ASN A 1 93 ? 50.709 12.136 -83.998 1.00 71.25 93 ASN A C 1
ATOM 753 O O . ASN A 1 93 ? 50.358 12.021 -82.824 1.00 71.25 93 ASN A O 1
ATOM 757 N N . LYS A 1 94 ? 49.841 12.492 -84.955 1.00 72.19 94 LYS A N 1
ATOM 758 C CA . LYS A 1 94 ? 48.409 12.721 -84.688 1.00 72.19 94 LYS A CA 1
ATOM 759 C C . LYS A 1 94 ? 47.699 11.444 -84.239 1.00 72.19 94 LYS A C 1
ATOM 761 O O . LYS A 1 94 ? 46.912 11.490 -83.295 1.00 72.19 94 LYS A O 1
ATOM 766 N N . ALA A 1 95 ? 47.985 10.313 -84.886 1.00 76.31 95 ALA A N 1
ATOM 767 C CA . ALA A 1 95 ? 47.413 9.023 -84.509 1.00 76.31 95 ALA A CA 1
ATOM 768 C C . ALA A 1 95 ? 47.847 8.602 -83.093 1.00 76.31 95 ALA A C 1
ATOM 770 O O . ALA A 1 95 ? 47.009 8.207 -82.284 1.00 76.31 95 ALA A O 1
ATOM 771 N N . ARG A 1 96 ? 49.133 8.755 -82.753 1.00 77.69 96 ARG A N 1
ATOM 772 C CA . ARG A 1 96 ? 49.667 8.441 -81.415 1.00 77.69 96 ARG A CA 1
ATOM 773 C C . ARG A 1 96 ? 49.104 9.356 -80.326 1.00 77.69 96 ARG A C 1
ATOM 775 O O . ARG A 1 96 ? 48.683 8.854 -79.286 1.00 77.69 96 ARG A O 1
ATOM 782 N N . ALA A 1 97 ? 48.988 10.658 -80.591 1.00 78.38 97 ALA A N 1
A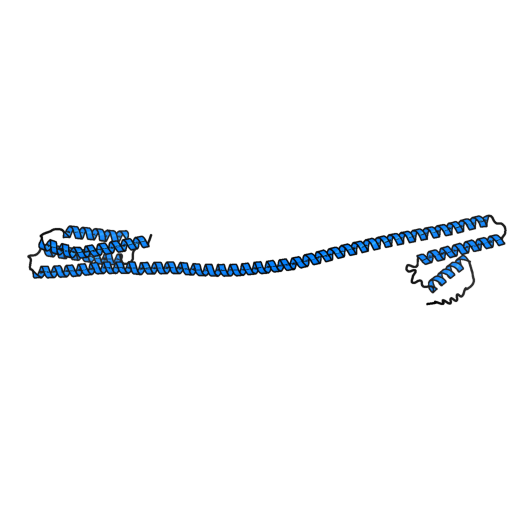TOM 783 C CA . ALA A 1 97 ? 48.349 11.603 -79.675 1.00 78.38 97 ALA A CA 1
ATOM 784 C C . ALA A 1 97 ? 46.863 11.267 -79.434 1.00 78.38 97 ALA A C 1
ATOM 786 O O . ALA A 1 97 ? 46.375 11.358 -78.306 1.00 78.38 97 ALA A O 1
ATOM 787 N N . ALA A 1 98 ? 46.141 10.817 -80.467 1.00 81.12 98 ALA A N 1
ATOM 788 C CA . ALA A 1 98 ? 44.758 10.364 -80.326 1.00 81.12 98 ALA A CA 1
ATOM 789 C C . ALA A 1 98 ? 44.649 9.095 -79.461 1.00 81.12 98 ALA A C 1
ATOM 791 O O . ALA A 1 98 ? 43.778 9.015 -78.595 1.00 81.12 98 ALA A O 1
ATOM 792 N N . VAL A 1 99 ? 45.554 8.126 -79.645 1.00 84.81 99 VAL A N 1
ATOM 793 C CA . VAL A 1 99 ? 45.611 6.907 -78.820 1.00 84.81 99 VAL A CA 1
ATOM 794 C C . VAL A 1 99 ? 45.932 7.239 -77.361 1.00 84.81 99 VAL A C 1
ATOM 796 O O . VAL A 1 99 ? 45.254 6.732 -76.466 1.00 84.81 99 VAL A O 1
ATOM 799 N N . LEU A 1 100 ? 46.895 8.130 -77.109 1.00 84.94 100 LEU A N 1
ATOM 800 C CA . LEU A 1 100 ? 47.217 8.587 -75.757 1.00 84.94 100 LEU A CA 1
ATOM 801 C C . LEU A 1 100 ? 46.005 9.239 -75.083 1.00 84.94 100 LEU A C 1
ATOM 803 O O . LEU A 1 100 ? 45.667 8.896 -73.952 1.00 84.94 100 LEU A O 1
ATOM 807 N N . LYS A 1 101 ? 45.299 10.122 -75.798 1.00 84.06 101 LYS A N 1
ATOM 808 C CA . LYS A 1 101 ? 44.087 10.773 -75.291 1.00 84.06 101 LYS A CA 1
ATOM 809 C C . LYS A 1 101 ? 43.010 9.757 -74.901 1.00 84.06 101 LYS A C 1
ATOM 811 O O . LYS A 1 101 ? 42.396 9.899 -73.849 1.00 84.06 101 LYS A O 1
ATOM 816 N N . ILE A 1 102 ? 42.809 8.708 -75.702 1.00 86.50 102 ILE A N 1
ATOM 817 C CA . ILE A 1 102 ? 41.858 7.627 -75.391 1.00 86.50 102 ILE A CA 1
ATOM 818 C C . ILE A 1 102 ? 42.282 6.861 -74.131 1.00 86.50 102 ILE A C 1
ATOM 820 O O . ILE A 1 102 ? 41.433 6.491 -73.317 1.00 86.50 102 ILE A O 1
ATOM 824 N N . ILE A 1 103 ? 43.579 6.597 -73.963 1.00 86.56 103 ILE A N 1
ATOM 825 C CA . ILE A 1 103 ? 44.102 5.897 -72.785 1.00 86.56 103 ILE A CA 1
ATOM 826 C C . ILE A 1 103 ? 43.909 6.739 -71.520 1.00 86.56 103 ILE A C 1
ATOM 828 O O . ILE A 1 103 ? 43.395 6.213 -70.532 1.00 86.56 103 ILE A O 1
ATOM 832 N N . LEU A 1 104 ? 44.228 8.035 -71.573 1.00 87.31 104 LEU A N 1
ATOM 833 C CA . LEU A 1 104 ? 44.033 8.964 -70.458 1.00 87.31 104 LEU A CA 1
ATOM 834 C C . LEU A 1 104 ? 42.555 9.113 -70.088 1.00 87.31 104 LEU A C 1
ATOM 836 O O . LEU A 1 104 ? 42.207 8.973 -68.922 1.00 87.31 104 LEU A O 1
ATOM 840 N N . GLN A 1 105 ? 41.662 9.246 -71.073 1.00 87.94 105 GLN A N 1
ATOM 841 C CA . GLN A 1 105 ? 40.214 9.278 -70.827 1.00 87.94 105 GLN A CA 1
ATOM 842 C C . GLN A 1 105 ? 39.694 7.999 -70.157 1.00 87.94 105 GLN A C 1
ATOM 844 O O . GLN A 1 105 ? 38.774 8.035 -69.342 1.00 87.94 105 GLN A O 1
ATOM 849 N N . ARG A 1 106 ? 40.256 6.834 -70.499 1.00 88.69 106 ARG A N 1
ATOM 850 C CA . ARG A 1 106 ? 39.888 5.565 -69.854 1.00 88.69 106 ARG A CA 1
ATOM 851 C C . ARG A 1 106 ? 40.434 5.457 -68.432 1.00 88.69 106 ARG A C 1
ATOM 853 O O . ARG A 1 106 ? 39.754 4.867 -67.597 1.00 88.69 106 ARG A O 1
ATOM 860 N N . ALA A 1 107 ? 41.631 5.981 -68.179 1.00 87.56 107 ALA A N 1
ATOM 861 C CA . ALA A 1 107 ? 42.219 6.062 -66.844 1.00 87.56 107 ALA A CA 1
ATOM 862 C C . ALA A 1 107 ? 41.385 6.983 -65.939 1.00 87.56 107 ALA A C 1
ATOM 864 O O . ALA A 1 107 ? 40.957 6.563 -64.870 1.00 87.56 107 ALA A O 1
ATOM 865 N N . GLU A 1 108 ? 41.039 8.171 -66.430 1.00 90.12 108 GLU A N 1
ATOM 866 C CA . GLU A 1 108 ? 40.161 9.130 -65.754 1.00 90.12 108 GLU A CA 1
ATOM 867 C C . GLU A 1 108 ? 38.798 8.512 -65.423 1.00 90.12 108 GLU A C 1
ATOM 869 O O . GLU A 1 108 ? 38.352 8.529 -64.279 1.00 90.12 108 GLU A O 1
ATOM 874 N N . LYS A 1 109 ? 38.166 7.848 -66.397 1.00 90.50 109 LYS A N 1
ATOM 875 C CA . LYS A 1 109 ? 36.887 7.167 -66.168 1.00 90.50 109 LYS A CA 1
ATOM 876 C C . LYS A 1 109 ? 36.983 6.063 -65.109 1.00 90.50 109 LYS A C 1
ATOM 878 O O . LYS A 1 109 ? 36.001 5.786 -64.424 1.00 90.50 109 LYS A O 1
ATOM 883 N N . ALA A 1 110 ? 38.134 5.401 -64.980 1.00 88.88 110 ALA A N 1
ATOM 884 C CA . ALA A 1 110 ? 38.348 4.409 -63.931 1.00 88.88 110 ALA A CA 1
ATOM 885 C C . ALA A 1 110 ? 38.422 5.065 -62.544 1.00 88.88 110 ALA A C 1
ATOM 887 O O . ALA A 1 110 ? 37.795 4.561 -61.615 1.00 88.88 110 ALA A O 1
ATOM 888 N N . VAL A 1 111 ? 39.107 6.206 -62.428 1.00 89.81 111 VAL A N 1
ATOM 889 C CA . VAL A 1 111 ? 39.158 7.022 -61.204 1.00 89.81 111 VAL A CA 1
ATOM 890 C C . VAL A 1 111 ? 37.755 7.499 -60.811 1.00 89.81 111 VAL A C 1
ATOM 892 O O . VAL A 1 111 ? 37.319 7.255 -59.686 1.00 89.81 111 VAL A O 1
ATOM 895 N N . GLU A 1 112 ? 36.996 8.067 -61.754 1.00 89.69 112 GLU A N 1
ATOM 896 C CA . GLU A 1 112 ? 35.619 8.522 -61.514 1.00 89.69 112 GLU A CA 1
ATOM 897 C C . GLU A 1 112 ? 34.691 7.388 -61.056 1.00 89.69 112 GLU A C 1
ATOM 899 O O . GLU A 1 112 ? 33.864 7.569 -60.159 1.00 89.69 112 GLU A O 1
ATOM 904 N N . ASN A 1 113 ? 34.810 6.201 -61.659 1.00 89.56 113 ASN A N 1
ATOM 905 C CA . ASN A 1 113 ? 34.010 5.042 -61.268 1.00 89.56 113 ASN A CA 1
ATOM 906 C C . ASN A 1 113 ? 34.335 4.586 -59.839 1.00 89.56 113 ASN A C 1
ATOM 908 O O . ASN A 1 113 ? 33.421 4.246 -59.087 1.00 89.56 113 ASN A O 1
ATOM 912 N N . THR A 1 114 ? 35.611 4.599 -59.451 1.00 88.12 114 THR A N 1
ATOM 913 C CA . THR A 1 114 ? 36.032 4.266 -58.085 1.00 88.12 114 THR A CA 1
ATOM 914 C C . THR A 1 114 ? 35.516 5.293 -57.081 1.00 88.12 114 THR A C 1
ATOM 916 O O . THR A 1 114 ? 34.945 4.903 -56.064 1.00 88.12 114 THR A O 1
ATOM 919 N N . ALA A 1 115 ? 35.594 6.589 -57.397 1.00 87.88 115 ALA A N 1
ATOM 920 C CA . ALA A 1 115 ? 35.035 7.648 -56.556 1.00 87.88 115 ALA A CA 1
ATOM 921 C C . ALA A 1 115 ? 33.520 7.464 -56.331 1.00 87.88 115 ALA A C 1
ATOM 923 O O . ALA A 1 115 ? 33.038 7.534 -55.198 1.00 87.88 115 ALA A O 1
ATOM 924 N N . ARG A 1 116 ? 32.761 7.126 -57.386 1.00 87.75 116 ARG A N 1
ATOM 925 C CA . ARG A 1 116 ? 31.324 6.810 -57.256 1.00 87.75 116 ARG A CA 1
ATOM 926 C C . ARG A 1 116 ? 31.067 5.596 -56.366 1.00 87.75 116 ARG A C 1
ATOM 928 O O . ARG A 1 116 ? 30.170 5.642 -55.529 1.00 87.75 116 ARG A O 1
ATOM 935 N N . LEU A 1 117 ? 31.851 4.526 -56.511 1.00 86.38 117 LEU A N 1
ATOM 936 C CA . LEU A 1 117 ? 31.706 3.310 -55.702 1.00 86.38 117 LEU A CA 1
ATOM 937 C C . LEU A 1 117 ? 31.953 3.562 -54.209 1.00 86.38 117 LEU A C 1
ATOM 939 O O . LEU A 1 117 ? 31.211 3.033 -53.375 1.00 86.38 117 LEU A O 1
ATOM 943 N N . VAL A 1 118 ? 32.967 4.364 -53.876 1.00 86.00 118 VAL A N 1
ATOM 944 C CA . VAL A 1 118 ? 33.260 4.783 -52.496 1.00 86.00 118 VAL A CA 1
ATOM 945 C C . VAL A 1 118 ? 32.090 5.591 -51.932 1.00 86.00 118 VAL A C 1
ATOM 947 O O . VAL A 1 118 ? 31.590 5.272 -50.852 1.00 86.00 118 VAL A O 1
ATOM 950 N N . HIS A 1 119 ? 31.578 6.562 -52.694 1.00 84.88 119 HIS A N 1
ATOM 951 C CA . HIS A 1 119 ? 30.456 7.403 -52.279 1.00 84.88 119 HIS A CA 1
ATOM 952 C C . HIS A 1 119 ? 29.160 6.602 -52.037 1.00 84.88 119 HIS A C 1
ATOM 954 O O . HIS A 1 119 ? 28.541 6.707 -50.975 1.00 84.88 119 HIS A O 1
ATOM 960 N N . GLU A 1 120 ? 28.765 5.746 -52.986 1.00 83.88 120 GLU A N 1
ATOM 961 C CA . GLU A 1 120 ? 27.528 4.958 -52.895 1.00 83.88 120 GLU A CA 1
ATOM 962 C C . GLU A 1 120 ? 27.555 3.938 -51.748 1.00 83.88 120 GLU A C 1
ATOM 964 O O . GLU A 1 120 ? 26.551 3.739 -51.056 1.00 83.88 120 GLU A O 1
ATOM 969 N N . ARG A 1 121 ? 28.696 3.274 -51.521 1.00 79.31 121 ARG A N 1
ATOM 970 C CA . ARG A 1 121 ? 28.832 2.301 -50.426 1.00 79.31 121 ARG A CA 1
ATOM 971 C C . ARG A 1 121 ? 28.959 2.978 -49.063 1.00 79.31 121 ARG A C 1
ATOM 973 O O . ARG A 1 121 ? 28.390 2.463 -48.098 1.00 79.31 121 ARG A O 1
ATOM 980 N N . GLY A 1 122 ? 29.633 4.126 -48.978 1.00 72.00 122 GLY A N 1
ATOM 981 C CA . GLY A 1 122 ? 29.710 4.930 -47.754 1.00 72.00 122 GLY A CA 1
ATOM 982 C C . GLY A 1 122 ? 28.318 5.303 -47.237 1.00 72.00 122 GLY A C 1
ATOM 983 O O . GLY A 1 122 ? 27.952 4.945 -46.117 1.00 72.00 122 GLY A O 1
ATOM 984 N N . LEU A 1 123 ? 27.480 5.883 -48.101 1.00 68.88 123 LEU A N 1
ATOM 985 C CA . LEU A 1 123 ? 26.100 6.253 -47.764 1.00 68.88 123 LEU A CA 1
ATOM 986 C C . LEU A 1 123 ? 25.249 5.052 -47.322 1.00 68.88 123 LEU A C 1
ATOM 988 O O . LEU A 1 123 ? 24.510 5.132 -46.338 1.00 68.88 123 LEU A O 1
ATOM 992 N N . ARG A 1 124 ? 25.357 3.912 -48.015 1.00 71.25 124 ARG A N 1
ATOM 993 C CA . ARG A 1 124 ? 24.585 2.699 -47.685 1.00 71.25 124 ARG A CA 1
ATOM 994 C C . ARG A 1 124 ? 24.986 2.073 -46.353 1.00 71.25 124 ARG A C 1
ATOM 996 O O . ARG A 1 124 ? 24.122 1.667 -45.585 1.00 71.25 124 ARG A O 1
ATOM 1003 N N . THR A 1 125 ? 26.282 1.992 -46.065 1.00 72.19 125 THR A N 1
ATOM 1004 C CA . THR A 1 125 ? 26.755 1.413 -44.796 1.00 72.19 125 THR A CA 1
ATOM 1005 C C . THR A 1 125 ? 26.372 2.280 -43.600 1.00 72.19 125 THR A C 1
ATOM 1007 O O . THR A 1 125 ? 25.984 1.753 -42.560 1.00 72.19 125 THR A O 1
ATOM 1010 N N . GLN A 1 126 ? 26.399 3.604 -43.759 1.00 68.81 126 GLN A N 1
ATOM 1011 C CA . GLN A 1 126 ? 26.035 4.530 -42.694 1.00 68.81 126 GLN A CA 1
ATOM 1012 C C . GLN A 1 126 ? 24.525 4.565 -42.435 1.00 68.81 126 GLN A C 1
ATOM 1014 O O . GLN A 1 126 ? 24.099 4.553 -41.282 1.00 68.81 126 GLN A O 1
ATOM 1019 N N . THR A 1 127 ? 23.711 4.573 -43.493 1.00 68.44 127 THR A N 1
ATOM 1020 C CA . THR A 1 127 ? 22.245 4.522 -43.362 1.00 68.44 127 THR A CA 1
ATOM 1021 C C . THR A 1 127 ? 21.779 3.214 -42.725 1.00 68.44 127 THR A C 1
ATOM 1023 O O . THR A 1 127 ? 20.918 3.251 -41.849 1.00 68.44 127 THR A O 1
ATOM 1026 N N . ALA A 1 128 ? 22.398 2.082 -43.074 1.00 71.50 128 ALA A N 1
ATOM 1027 C CA . ALA A 1 128 ? 22.117 0.792 -42.444 1.00 71.50 128 ALA A CA 1
ATOM 1028 C C . ALA A 1 128 ? 22.503 0.764 -40.954 1.00 71.50 128 ALA A C 1
ATOM 1030 O O . ALA A 1 128 ? 21.703 0.335 -40.127 1.00 71.50 128 ALA A O 1
ATOM 1031 N N . ALA A 1 129 ? 23.692 1.267 -40.598 1.00 71.19 129 ALA A N 1
ATOM 1032 C CA . ALA A 1 129 ? 24.145 1.309 -39.206 1.00 71.19 129 ALA A CA 1
ATOM 1033 C C . ALA A 1 129 ? 23.273 2.225 -38.333 1.00 71.19 129 ALA A C 1
ATOM 1035 O O . ALA A 1 129 ? 22.932 1.878 -37.206 1.00 71.19 129 ALA A O 1
ATOM 1036 N N . LEU A 1 130 ? 22.877 3.390 -38.857 1.00 70.00 130 LEU A N 1
ATOM 1037 C CA . LEU A 1 130 ? 21.965 4.287 -38.150 1.00 70.00 130 LEU A CA 1
ATOM 1038 C C . LEU A 1 130 ? 20.593 3.633 -37.950 1.00 70.00 130 LEU A C 1
ATOM 1040 O O . LEU A 1 130 ? 20.061 3.703 -36.847 1.00 70.00 130 LEU A O 1
ATOM 1044 N N . SER A 1 131 ? 20.044 2.980 -38.979 1.00 72.06 131 SER A N 1
ATOM 1045 C CA . SER A 1 131 ? 18.742 2.303 -38.905 1.00 72.06 131 SER A CA 1
ATOM 1046 C C . SER A 1 131 ? 18.692 1.240 -37.804 1.00 72.06 131 SER A C 1
ATOM 1048 O O . SER A 1 131 ? 17.742 1.221 -37.028 1.00 72.06 131 SER A O 1
ATOM 1050 N N . ASP A 1 132 ? 19.729 0.407 -37.686 1.00 76.25 132 ASP A N 1
ATOM 1051 C CA . ASP A 1 132 ? 19.778 -0.682 -36.699 1.00 76.25 132 ASP A CA 1
ATOM 1052 C C . ASP A 1 132 ? 19.732 -0.158 -35.251 1.00 76.25 132 ASP A C 1
ATOM 1054 O O . ASP A 1 132 ? 18.996 -0.665 -34.398 1.00 76.25 132 ASP A O 1
ATOM 1058 N N . HIS A 1 133 ? 20.442 0.944 -34.984 1.00 78.31 133 HIS A N 1
ATOM 1059 C CA . HIS A 1 133 ? 20.402 1.609 -33.682 1.00 78.31 133 HIS A CA 1
ATOM 1060 C C . HIS A 1 133 ? 19.024 2.203 -33.352 1.00 78.31 133 HIS A C 1
ATOM 1062 O O . HIS A 1 133 ? 18.618 2.181 -32.185 1.00 78.31 133 HIS A O 1
ATOM 1068 N N . TRP A 1 134 ? 18.288 2.710 -34.348 1.00 77.69 134 TRP A N 1
ATOM 1069 C CA . TRP A 1 134 ? 16.938 3.242 -34.138 1.00 77.69 134 TRP A CA 1
ATOM 1070 C C . TRP A 1 134 ? 15.925 2.143 -33.803 1.00 77.69 134 TRP A C 1
ATOM 1072 O O . TRP A 1 134 ? 15.107 2.344 -32.903 1.00 77.69 134 TRP A O 1
ATOM 1082 N N . ASP A 1 135 ? 16.021 0.973 -34.435 1.00 80.31 135 ASP A N 1
ATOM 1083 C CA . ASP A 1 135 ? 15.125 -0.158 -34.159 1.00 80.31 135 ASP A CA 1
ATOM 1084 C C . ASP A 1 135 ? 15.292 -0.676 -32.721 1.00 80.31 135 ASP A C 1
ATOM 1086 O O . ASP A 1 135 ? 14.315 -0.877 -31.991 1.00 80.31 135 ASP A O 1
ATOM 1090 N N . HIS A 1 136 ? 16.538 -0.806 -32.258 1.00 85.31 136 HIS A N 1
ATOM 1091 C CA . HIS A 1 136 ? 16.832 -1.251 -30.893 1.00 85.31 136 HIS A CA 1
ATOM 1092 C C . HIS A 1 136 ? 16.330 -0.243 -29.848 1.00 85.31 136 HIS A C 1
ATOM 1094 O O . HIS A 1 136 ? 15.750 -0.627 -28.827 1.00 85.31 136 HIS A O 1
ATOM 1100 N N . ALA A 1 137 ? 16.506 1.055 -30.111 1.00 85.06 137 ALA A N 1
ATOM 1101 C CA . ALA A 1 137 ? 16.035 2.115 -29.225 1.00 85.06 137 ALA A CA 1
ATOM 1102 C C . ALA A 1 137 ? 14.501 2.136 -29.099 1.00 85.06 137 ALA A C 1
ATOM 1104 O O . ALA A 1 137 ? 13.977 2.326 -27.999 1.00 85.06 137 ALA A O 1
ATOM 1105 N N . GLN A 1 138 ? 13.774 1.895 -30.195 1.00 85.50 138 GLN A N 1
ATOM 1106 C CA . GLN A 1 138 ? 12.310 1.834 -30.185 1.00 85.50 138 GLN A CA 1
ATOM 1107 C C . GLN A 1 138 ? 11.785 0.671 -29.337 1.00 85.50 138 GLN A C 1
ATOM 1109 O O . GLN A 1 138 ? 10.893 0.872 -28.510 1.00 85.50 138 GLN A O 1
ATOM 1114 N N . VAL A 1 139 ? 12.361 -0.528 -29.481 1.00 87.94 139 VAL A N 1
ATOM 1115 C CA . VAL A 1 139 ? 11.967 -1.701 -28.680 1.00 87.94 139 VAL A CA 1
ATOM 1116 C C . VAL A 1 139 ? 12.211 -1.455 -27.189 1.00 87.94 139 VAL A C 1
ATOM 1118 O O . VAL A 1 139 ? 11.335 -1.732 -26.366 1.00 87.94 139 VAL A O 1
ATOM 1121 N N . LEU A 1 140 ? 13.363 -0.879 -26.831 1.00 90.19 140 LEU A N 1
ATOM 1122 C CA . LEU A 1 140 ? 13.676 -0.526 -25.443 1.00 90.19 140 LEU A CA 1
ATOM 1123 C C . LEU A 1 140 ? 12.684 0.492 -24.865 1.00 90.19 140 LEU A C 1
ATOM 1125 O O . LEU A 1 140 ? 12.246 0.338 -23.724 1.00 90.19 140 LEU A O 1
ATOM 1129 N N . LEU A 1 141 ? 12.289 1.499 -25.649 1.00 93.12 141 LEU A N 1
ATOM 1130 C CA . LEU A 1 141 ? 11.324 2.513 -25.224 1.00 93.12 141 LEU A CA 1
ATOM 1131 C C . LEU A 1 141 ? 9.939 1.904 -24.972 1.00 93.12 141 LEU A C 1
ATOM 1133 O O . LEU A 1 141 ? 9.335 2.166 -23.932 1.00 93.12 141 LEU A O 1
ATOM 1137 N N . VAL A 1 142 ? 9.458 1.041 -25.872 1.00 94.06 142 VAL A N 1
ATOM 1138 C CA . VAL A 1 142 ? 8.177 0.336 -25.697 1.00 94.06 142 VAL A CA 1
ATOM 1139 C C . VAL A 1 142 ? 8.199 -0.535 -24.438 1.00 94.06 142 VAL A C 1
ATOM 1141 O O . VAL A 1 142 ? 7.261 -0.482 -23.639 1.00 94.06 142 VAL A O 1
ATOM 1144 N N . MET A 1 143 ? 9.281 -1.284 -24.209 1.00 94.00 143 MET A N 1
ATOM 1145 C CA . MET A 1 143 ? 9.446 -2.098 -22.999 1.00 94.00 143 MET A CA 1
ATOM 1146 C C . MET A 1 143 ? 9.450 -1.249 -21.721 1.00 94.00 143 MET A C 1
ATOM 1148 O O . MET A 1 143 ? 8.794 -1.610 -20.742 1.00 94.00 143 MET A O 1
ATOM 1152 N N . ALA A 1 144 ? 10.128 -0.098 -21.730 1.00 94.62 144 ALA A N 1
ATOM 1153 C CA . ALA A 1 144 ? 10.134 0.833 -20.604 1.00 94.62 144 ALA A CA 1
ATOM 1154 C C . ALA A 1 144 ? 8.732 1.402 -20.318 1.00 94.62 144 ALA A C 1
ATOM 1156 O O . ALA A 1 144 ? 8.315 1.459 -19.159 1.00 94.62 144 ALA A O 1
ATOM 1157 N N . CYS A 1 145 ? 7.972 1.759 -21.358 1.00 96.06 145 CYS A N 1
ATOM 1158 C CA . CYS A 1 145 ? 6.588 2.211 -21.216 1.00 96.06 145 CYS A CA 1
ATOM 1159 C C . CYS A 1 145 ? 5.682 1.121 -20.624 1.00 96.06 145 CYS A C 1
ATOM 1161 O O . CYS A 1 145 ? 4.910 1.406 -19.707 1.00 96.06 145 CYS A O 1
ATOM 1163 N N . LEU A 1 146 ? 5.795 -0.128 -21.090 1.00 96.31 146 LEU A N 1
ATOM 1164 C CA . LEU A 1 146 ? 5.028 -1.253 -20.543 1.00 96.31 146 LEU A CA 1
ATOM 1165 C C . LEU A 1 146 ? 5.350 -1.495 -19.063 1.00 96.31 146 LEU A C 1
ATOM 1167 O O . LEU A 1 146 ? 4.436 -1.636 -18.249 1.00 96.31 146 LEU A O 1
ATOM 1171 N N . LEU A 1 147 ? 6.633 -1.474 -18.693 1.00 96.44 147 LEU A N 1
ATOM 1172 C CA . LEU A 1 147 ? 7.057 -1.601 -17.297 1.00 96.44 147 LEU A CA 1
ATOM 1173 C C . LEU A 1 147 ? 6.517 -0.463 -16.425 1.00 96.44 147 LEU A C 1
ATOM 1175 O O . LEU A 1 147 ? 6.059 -0.719 -15.313 1.00 96.44 147 LEU A O 1
ATOM 1179 N N . ALA A 1 148 ? 6.508 0.775 -16.927 1.00 94.62 148 ALA A N 1
ATOM 1180 C CA . ALA A 1 148 ? 5.951 1.916 -16.205 1.00 94.62 148 ALA A CA 1
ATOM 1181 C C . ALA A 1 148 ? 4.441 1.764 -15.951 1.00 94.62 148 ALA A C 1
ATOM 1183 O O . ALA A 1 148 ? 3.974 2.064 -14.851 1.00 94.62 148 ALA A O 1
ATOM 1184 N N . VAL A 1 149 ? 3.683 1.245 -16.924 1.00 95.81 149 VAL A N 1
ATOM 1185 C CA . VAL A 1 149 ? 2.245 0.960 -16.768 1.00 95.81 149 VAL A CA 1
ATOM 1186 C C . VAL A 1 149 ? 2.010 -0.126 -15.717 1.00 95.81 149 VAL A C 1
ATOM 1188 O O . VAL A 1 149 ? 1.173 0.052 -14.830 1.00 95.81 149 VAL A O 1
ATOM 1191 N N . VAL A 1 150 ? 2.772 -1.223 -15.767 1.00 94.88 150 VAL A N 1
ATOM 1192 C CA . VAL A 1 150 ? 2.687 -2.303 -14.769 1.00 94.88 150 VAL A CA 1
ATOM 1193 C C . VAL A 1 150 ? 3.032 -1.780 -13.377 1.00 94.88 150 VAL A C 1
ATOM 1195 O O . VAL A 1 150 ? 2.316 -2.064 -12.417 1.00 94.88 150 VAL A O 1
ATOM 1198 N N . PHE A 1 151 ? 4.085 -0.971 -13.260 1.00 95.00 151 PHE A N 1
ATOM 1199 C CA . PHE A 1 151 ? 4.488 -0.370 -11.994 1.00 95.00 151 PHE A CA 1
ATOM 1200 C C . PHE A 1 151 ? 3.409 0.572 -11.442 1.00 95.00 151 PHE A C 1
ATOM 1202 O O . PHE A 1 151 ? 3.057 0.482 -10.266 1.00 95.00 151 PHE A O 1
ATOM 1209 N N . ALA A 1 152 ? 2.822 1.425 -12.287 1.00 90.69 152 ALA A N 1
ATOM 1210 C CA . ALA A 1 152 ? 1.720 2.303 -11.899 1.00 90.69 152 ALA A CA 1
ATOM 1211 C C . ALA A 1 152 ? 0.489 1.510 -11.429 1.00 90.69 152 ALA A C 1
ATOM 1213 O O . ALA A 1 152 ? -0.110 1.851 -10.406 1.00 90.69 152 ALA A O 1
ATOM 1214 N N . TRP A 1 153 ? 0.145 0.421 -12.125 1.00 93.44 153 TRP A N 1
ATOM 1215 C CA . TRP A 1 153 ? -0.940 -0.475 -11.726 1.00 93.44 153 TRP A CA 1
ATOM 1216 C C . TRP A 1 153 ? -0.664 -1.139 -10.371 1.00 93.44 153 TRP A C 1
ATOM 1218 O O . TRP A 1 153 ? -1.520 -1.108 -9.488 1.00 93.44 153 TRP A O 1
ATOM 1228 N N . LEU A 1 154 ? 0.548 -1.665 -10.168 1.00 91.31 154 LEU A N 1
ATOM 1229 C CA . LEU A 1 154 ? 0.961 -2.339 -8.934 1.00 91.31 154 LEU A CA 1
ATOM 1230 C C . LEU A 1 154 ? 0.975 -1.376 -7.737 1.00 91.31 154 LEU A C 1
ATOM 1232 O O . LEU A 1 154 ? 0.491 -1.708 -6.656 1.00 91.31 154 LEU A O 1
ATOM 1236 N N . VAL A 1 155 ? 1.456 -0.145 -7.924 1.00 88.12 155 VAL A N 1
ATOM 1237 C CA . VAL A 1 155 ? 1.396 0.898 -6.887 1.00 88.12 155 VAL A CA 1
ATOM 1238 C C . VAL A 1 155 ? -0.053 1.293 -6.586 1.00 88.12 155 VAL A C 1
ATOM 1240 O O . VAL A 1 155 ? -0.408 1.485 -5.419 1.00 88.12 155 VAL A O 1
ATOM 1243 N N . GLY A 1 156 ? -0.904 1.395 -7.610 1.00 85.50 156 GLY A N 1
ATOM 1244 C CA . GLY A 1 156 ? -2.321 1.722 -7.458 1.00 85.50 156 GLY A CA 1
ATOM 1245 C C . GLY A 1 156 ? -3.093 0.675 -6.651 1.00 85.50 156 GLY A C 1
ATOM 1246 O O . GLY A 1 156 ? -3.800 1.025 -5.702 1.00 85.50 156 GLY A O 1
ATOM 1247 N N . THR A 1 157 ? -2.924 -0.609 -6.974 1.00 83.00 157 THR A N 1
ATOM 1248 C CA . THR A 1 157 ? -3.580 -1.713 -6.253 1.00 83.00 157 THR A CA 1
ATOM 1249 C C . THR A 1 157 ? -3.079 -1.831 -4.817 1.00 83.00 157 THR A C 1
ATOM 1251 O O . THR A 1 157 ? -3.890 -1.973 -3.901 1.00 83.00 157 THR A O 1
ATOM 1254 N N . ASN A 1 158 ? -1.773 -1.676 -4.590 1.00 75.50 158 ASN A N 1
ATOM 1255 C CA . ASN A 1 158 ? -1.183 -1.761 -3.255 1.00 75.50 158 ASN A CA 1
ATOM 1256 C C . ASN A 1 158 ? -1.671 -0.622 -2.333 1.00 75.50 158 ASN A C 1
ATOM 1258 O O . ASN A 1 158 ? -2.030 -0.850 -1.177 1.00 75.50 158 ASN A O 1
ATOM 1262 N N . ARG A 1 159 ? -1.800 0.607 -2.860 1.00 75.62 159 ARG A N 1
ATOM 1263 C CA . ARG A 1 159 ? -2.409 1.732 -2.122 1.00 75.62 159 ARG A CA 1
ATOM 1264 C C . ARG A 1 159 ? -3.871 1.468 -1.755 1.00 75.62 159 ARG A C 1
ATOM 1266 O O . ARG A 1 159 ? -4.274 1.783 -0.635 1.00 75.62 159 ARG A O 1
ATOM 1273 N N . LYS A 1 160 ? -4.653 0.876 -2.666 1.00 76.50 160 LYS A N 1
ATOM 1274 C CA . LYS A 1 160 ? -6.058 0.519 -2.415 1.00 76.50 160 LYS A CA 1
ATOM 1275 C C . LYS A 1 160 ? -6.176 -0.532 -1.304 1.00 76.50 160 LYS A C 1
ATOM 1277 O O . LYS A 1 160 ? -6.930 -0.319 -0.357 1.00 76.50 160 LYS A O 1
ATOM 1282 N N . LEU A 1 161 ? -5.357 -1.584 -1.351 1.00 70.38 161 LEU A N 1
ATOM 1283 C CA . LEU A 1 161 ? -5.339 -2.655 -0.346 1.00 70.38 161 LEU A CA 1
ATOM 1284 C C . LEU A 1 161 ? -4.991 -2.137 1.064 1.00 70.38 161 LEU A C 1
ATOM 1286 O O . LEU A 1 161 ? -5.602 -2.528 2.058 1.00 70.38 161 LEU A O 1
ATOM 1290 N N . LEU A 1 162 ? -4.033 -1.207 1.155 1.00 65.69 162 LEU A N 1
ATOM 1291 C CA . LEU A 1 162 ? -3.645 -0.581 2.423 1.00 65.69 162 LEU A CA 1
ATOM 1292 C C . LEU A 1 162 ? -4.757 0.293 3.018 1.00 65.69 162 LEU A C 1
ATOM 1294 O O . LEU A 1 162 ? -4.891 0.356 4.242 1.00 65.69 162 LEU A O 1
ATOM 1298 N N . SER A 1 163 ? -5.557 0.961 2.181 1.00 69.81 163 SER A N 1
ATOM 1299 C CA . SER A 1 163 ? -6.692 1.764 2.657 1.00 69.81 163 SER A CA 1
ATOM 1300 C C . SER A 1 163 ? -7.806 0.901 3.260 1.00 69.81 163 SER A C 1
ATOM 1302 O O . SER A 1 163 ? -8.363 1.253 4.297 1.00 69.81 163 SER A O 1
ATOM 1304 N N . GLU A 1 164 ? -8.053 -0.271 2.676 1.00 70.69 164 GLU A N 1
ATOM 1305 C CA . GLU A 1 164 ? -9.065 -1.228 3.129 1.00 70.69 164 GLU A CA 1
ATOM 1306 C C . GLU A 1 164 ? -8.636 -1.929 4.431 1.00 70.69 164 GLU A C 1
ATOM 1308 O O . GLU A 1 164 ? -9.410 -2.039 5.382 1.00 70.69 164 GLU A O 1
ATOM 1313 N N . SER A 1 165 ? -7.350 -2.280 4.543 1.00 62.59 165 SER A N 1
ATOM 1314 C CA . SER A 1 165 ? -6.764 -2.851 5.765 1.00 62.59 165 SER A CA 1
ATOM 1315 C C . SER A 1 165 ? -6.825 -1.896 6.969 1.00 62.59 165 SER A C 1
ATOM 1317 O O . SER A 1 165 ? -7.125 -2.315 8.091 1.00 62.59 165 SER A O 1
ATOM 1319 N N . ARG A 1 166 ? -6.628 -0.584 6.755 1.00 63.72 166 ARG A N 1
ATOM 1320 C CA . ARG A 1 166 ? -6.760 0.420 7.828 1.00 63.72 166 ARG A CA 1
ATOM 1321 C C . ARG A 1 166 ? -8.184 0.511 8.384 1.00 63.72 166 ARG A C 1
ATOM 1323 O O . ARG A 1 166 ? -8.329 0.709 9.588 1.00 63.72 166 ARG A O 1
ATOM 1330 N N . GLY A 1 167 ? -9.206 0.324 7.546 1.00 68.00 167 GLY A N 1
ATOM 1331 C CA . GLY A 1 167 ? -10.608 0.308 7.981 1.00 68.00 167 GLY A CA 1
ATOM 1332 C C . GLY A 1 167 ? -10.937 -0.882 8.888 1.00 68.00 167 GLY A C 1
ATOM 1333 O O . GLY A 1 167 ? -11.598 -0.726 9.914 1.00 68.00 167 GLY A O 1
ATOM 1334 N N . HIS A 1 168 ? -10.409 -2.070 8.578 1.00 70.75 168 HIS A N 1
ATOM 1335 C CA . HIS A 1 168 ? -10.553 -3.232 9.462 1.00 70.75 168 HIS A CA 1
ATOM 1336 C C . HIS A 1 168 ? -9.789 -3.066 10.783 1.00 70.75 168 HIS A C 1
ATOM 1338 O O . HIS A 1 168 ? -10.266 -3.515 11.825 1.00 70.75 168 HIS A O 1
ATOM 1344 N N . GLY A 1 169 ? -8.648 -2.370 10.768 1.00 73.81 169 GLY A N 1
ATOM 1345 C CA . GLY A 1 169 ? -7.881 -2.066 11.976 1.00 73.81 169 GLY A CA 1
ATOM 1346 C C . GLY A 1 169 ? -8.659 -1.238 13.005 1.00 73.81 169 GLY A C 1
ATOM 1347 O O . GLY A 1 169 ? -8.617 -1.558 14.194 1.00 73.81 169 GLY A O 1
ATOM 1348 N N . SER A 1 170 ? -9.406 -0.214 12.572 1.00 78.38 170 SER A N 1
ATOM 1349 C CA . SER A 1 170 ? -10.209 0.609 13.490 1.00 78.38 170 SER A CA 1
ATOM 1350 C C . SER A 1 170 ? -11.411 -0.149 14.052 1.00 78.38 170 SER A C 1
ATOM 1352 O O . SER A 1 170 ? -11.651 -0.093 15.254 1.00 78.38 170 SER A O 1
ATOM 1354 N N . LEU A 1 171 ? -12.112 -0.930 13.221 1.00 81.69 171 LEU A N 1
ATOM 1355 C CA . LEU A 1 171 ? -13.238 -1.757 13.673 1.00 81.69 171 LEU A CA 1
ATOM 1356 C C . LEU A 1 171 ? -12.801 -2.816 14.690 1.00 81.69 171 LEU A C 1
ATOM 1358 O O . LEU A 1 171 ? -13.482 -3.030 15.692 1.00 81.69 171 LEU A O 1
ATOM 1362 N N . LEU A 1 172 ? -11.649 -3.454 14.467 1.00 80.62 172 LEU A N 1
ATOM 1363 C CA . LEU A 1 172 ? -11.094 -4.429 15.404 1.00 80.62 172 LEU A CA 1
ATOM 1364 C C . LEU A 1 172 ? -10.678 -3.766 16.725 1.00 80.62 172 LEU A C 1
ATOM 1366 O O . LEU A 1 172 ? -10.895 -4.336 17.793 1.00 80.62 172 LEU A O 1
ATOM 1370 N N . ALA A 1 173 ? -10.110 -2.557 16.666 1.00 81.06 173 ALA A N 1
ATOM 1371 C CA . ALA A 1 173 ? -9.756 -1.793 17.858 1.00 81.06 173 ALA A CA 1
ATOM 1372 C C . ALA A 1 173 ? -10.996 -1.410 18.683 1.00 81.06 173 ALA A C 1
ATOM 1374 O O . ALA A 1 173 ? -10.982 -1.562 19.907 1.00 81.06 173 ALA A O 1
ATOM 1375 N N . ASP A 1 174 ? -12.079 -0.982 18.032 1.00 86.25 174 ASP A N 1
ATOM 1376 C CA . ASP A 1 174 ? -13.336 -0.638 18.703 1.00 86.25 174 ASP A CA 1
ATOM 1377 C C . ASP A 1 174 ? -14.045 -1.875 19.268 1.00 86.25 174 ASP A C 1
ATOM 1379 O O . ASP A 1 174 ? -14.485 -1.865 20.420 1.00 86.25 174 ASP A O 1
ATOM 1383 N N . ALA A 1 175 ? -14.083 -2.978 18.513 1.00 81.50 175 ALA A N 1
ATOM 1384 C CA . ALA A 1 175 ? -14.609 -4.254 18.994 1.00 81.50 175 ALA A CA 1
ATOM 1385 C C . ALA A 1 175 ? -13.828 -4.760 20.219 1.00 81.50 175 ALA A C 1
ATOM 1387 O O . ALA A 1 175 ? -14.432 -5.189 21.204 1.00 81.50 175 ALA A O 1
ATOM 1388 N N . LYS A 1 176 ? -12.492 -4.645 20.200 1.00 84.81 176 LYS A N 1
ATOM 1389 C CA . LYS A 1 176 ? -11.632 -5.003 21.334 1.00 84.81 176 LYS A CA 1
ATOM 1390 C C . LYS A 1 176 ? -11.921 -4.136 22.561 1.00 84.81 176 LYS A C 1
ATOM 1392 O O . LYS A 1 176 ? -12.089 -4.681 23.648 1.00 84.81 176 LYS A O 1
ATOM 1397 N N . ARG A 1 177 ? -12.023 -2.811 22.401 1.00 89.69 177 ARG A N 1
ATOM 1398 C CA . ARG A 1 177 ? -12.360 -1.890 23.504 1.00 89.69 177 ARG A CA 1
ATOM 1399 C C . ARG A 1 177 ? -13.712 -2.224 24.124 1.00 89.69 177 ARG A C 1
ATOM 1401 O O . ARG A 1 177 ? -13.819 -2.290 25.345 1.00 89.69 177 ARG A O 1
ATOM 1408 N N . LYS A 1 178 ? -14.726 -2.483 23.292 1.00 91.62 178 LYS A N 1
ATOM 1409 C CA . LYS A 1 178 ? -16.065 -2.852 23.762 1.00 91.62 178 LYS A CA 1
ATOM 1410 C C . LYS A 1 178 ? -16.044 -4.171 24.535 1.00 91.62 178 LYS A C 1
ATOM 1412 O O . LYS A 1 178 ? -16.639 -4.256 25.602 1.00 91.62 178 LYS A O 1
ATOM 1417 N N . LEU A 1 179 ? -15.303 -5.165 24.043 1.00 90.19 179 LEU A N 1
ATOM 1418 C CA . LEU A 1 179 ? -15.131 -6.443 24.731 1.00 90.19 179 LEU A CA 1
ATOM 1419 C C . LEU A 1 179 ? -14.434 -6.275 26.090 1.00 90.19 179 LEU A C 1
ATOM 1421 O O . LEU A 1 179 ? -14.872 -6.861 27.077 1.00 90.19 179 LEU A O 1
ATOM 1425 N N . GLU A 1 180 ? -13.373 -5.468 26.161 1.00 89.25 180 GLU A N 1
ATOM 1426 C CA . GLU A 1 180 ? -12.676 -5.177 27.419 1.00 89.25 180 GLU A CA 1
ATOM 1427 C C . GLU A 1 180 ? -13.585 -4.464 28.425 1.00 89.25 180 GLU A C 1
ATOM 1429 O O . GLU A 1 180 ? -13.565 -4.810 29.606 1.00 89.25 180 GLU A O 1
ATOM 1434 N N . GLN A 1 181 ? -14.409 -3.519 27.966 1.00 92.31 181 GLN A N 1
ATOM 1435 C CA . GLN A 1 181 ? -15.376 -2.827 28.813 1.00 92.31 181 GLN A CA 1
ATOM 1436 C C . GLN A 1 181 ? -16.430 -3.795 29.368 1.00 92.31 181 GLN A C 1
ATOM 1438 O O . GLN A 1 181 ? -16.592 -3.879 30.583 1.00 92.31 181 GLN A O 1
ATOM 1443 N N . THR A 1 182 ? -17.075 -4.593 28.513 1.00 88.69 182 THR A N 1
ATOM 1444 C CA . THR A 1 182 ? -18.078 -5.576 28.955 1.00 88.69 182 THR A CA 1
ATOM 1445 C C . THR A 1 182 ? -17.483 -6.608 29.917 1.00 88.69 182 THR A C 1
ATOM 1447 O O . THR A 1 182 ? -18.138 -7.020 30.868 1.00 88.69 182 THR A O 1
ATOM 1450 N N . ASN A 1 183 ? -16.225 -7.015 29.720 1.00 89.12 183 ASN A N 1
ATOM 1451 C CA . ASN A 1 183 ? -15.558 -7.959 30.619 1.00 89.12 183 ASN A CA 1
ATOM 1452 C C . ASN A 1 183 ? -15.256 -7.331 31.996 1.00 89.12 183 ASN A C 1
ATOM 1454 O O . ASN A 1 183 ? -15.387 -8.004 33.017 1.00 89.12 183 ASN A O 1
ATOM 1458 N N . ARG A 1 184 ? -14.905 -6.037 32.052 1.00 89.31 184 ARG A N 1
ATOM 1459 C CA . ARG A 1 184 ? -14.758 -5.304 33.325 1.00 89.31 184 ARG A CA 1
ATOM 1460 C C . ARG A 1 184 ? -16.089 -5.188 34.060 1.00 89.31 184 ARG A C 1
ATOM 1462 O O . ARG A 1 184 ? -16.155 -5.579 35.219 1.00 89.31 184 ARG A O 1
ATOM 1469 N N . GLU A 1 185 ? -17.140 -4.753 33.368 1.00 90.69 185 GLU A N 1
ATOM 1470 C CA . GLU A 1 185 ? -18.492 -4.643 33.933 1.00 90.69 185 GLU A CA 1
ATOM 1471 C C . GLU A 1 185 ? -18.989 -5.998 34.466 1.00 90.69 185 GLU A C 1
ATOM 1473 O O . GLU A 1 185 ? -19.536 -6.084 35.568 1.00 90.69 185 GLU A O 1
ATOM 1478 N N . LEU A 1 186 ? -18.738 -7.088 33.729 1.00 88.75 186 LEU A N 1
ATOM 1479 C CA . LEU A 1 186 ? -19.095 -8.437 34.162 1.00 88.75 186 LEU A CA 1
ATOM 1480 C C . LEU A 1 186 ? -18.330 -8.854 35.425 1.00 88.75 186 LEU A C 1
ATOM 1482 O O . LEU A 1 186 ? -18.939 -9.403 36.341 1.00 88.75 186 LEU A O 1
ATOM 1486 N N . ARG A 1 187 ? -17.022 -8.575 35.498 1.00 83.88 187 ARG A N 1
ATOM 1487 C CA . ARG A 1 187 ? -16.202 -8.873 36.684 1.00 83.88 187 ARG A CA 1
ATOM 1488 C C . ARG A 1 187 ? -16.659 -8.092 37.906 1.00 83.88 187 ARG A C 1
ATOM 1490 O O . ARG A 1 187 ? -16.811 -8.689 38.963 1.00 83.88 187 ARG A O 1
ATOM 1497 N N . GLU A 1 188 ? -16.913 -6.796 37.764 1.00 87.38 188 GLU A N 1
ATOM 1498 C CA . GLU A 1 188 ? -17.422 -5.959 38.859 1.00 87.38 188 GLU A CA 1
ATOM 1499 C C . GLU A 1 188 ? -18.786 -6.458 39.349 1.00 87.38 188 GLU A C 1
ATOM 1501 O O . GLU A 1 188 ? -19.017 -6.582 40.552 1.00 87.38 188 GLU A O 1
ATOM 1506 N N . THR A 1 189 ? -19.667 -6.843 38.422 1.00 86.44 189 THR A N 1
ATOM 1507 C CA . THR A 1 189 ? -20.976 -7.410 38.764 1.00 86.44 189 THR A CA 1
ATOM 1508 C C . THR A 1 189 ? -20.844 -8.762 39.470 1.00 86.44 189 THR A C 1
ATOM 1510 O O . THR A 1 189 ? -21.571 -9.022 40.427 1.00 86.44 189 THR A O 1
ATOM 1513 N N . MET A 1 190 ? -19.931 -9.630 39.020 1.00 81.38 190 MET A N 1
ATOM 1514 C CA . MET A 1 190 ? -19.670 -10.928 39.653 1.00 81.38 190 MET A CA 1
ATOM 1515 C C . MET A 1 190 ? -19.091 -10.770 41.060 1.00 81.38 190 MET A C 1
ATOM 1517 O O . MET A 1 190 ? -19.610 -11.393 41.980 1.00 81.38 190 MET A O 1
ATOM 1521 N N . LEU A 1 191 ? -18.100 -9.892 41.244 1.00 82.94 191 LEU A N 1
ATOM 1522 C CA . LEU A 1 191 ? -17.527 -9.594 42.560 1.00 82.94 191 LEU A CA 1
ATOM 1523 C C . LEU A 1 191 ? -18.588 -9.029 43.510 1.00 82.94 191 LEU A C 1
ATOM 1525 O O . LEU A 1 191 ? -18.735 -9.515 44.625 1.00 82.94 191 LEU A O 1
ATOM 1529 N N . SER A 1 192 ? -19.408 -8.079 43.046 1.00 81.50 192 SER A N 1
ATOM 1530 C CA . SER A 1 192 ? -20.500 -7.529 43.858 1.00 81.50 192 SER A CA 1
ATOM 1531 C C . SER A 1 192 ? -21.542 -8.587 44.243 1.00 81.50 192 SER A C 1
ATOM 1533 O O . SER A 1 192 ? -22.113 -8.525 45.333 1.00 81.50 192 SER A O 1
ATOM 1535 N N . LYS A 1 193 ? -21.815 -9.565 43.369 1.00 76.88 193 LYS A N 1
ATOM 1536 C CA . LYS A 1 193 ? -22.692 -10.698 43.700 1.00 76.88 193 LYS A CA 1
ATOM 1537 C C . LYS A 1 193 ? -22.060 -11.609 44.750 1.00 76.8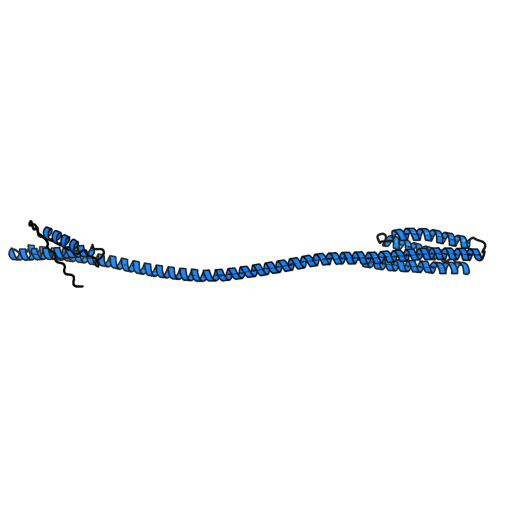8 193 LYS A C 1
ATOM 1539 O O . LYS A 1 193 ? -22.732 -11.929 45.723 1.00 76.88 193 LYS A O 1
ATOM 1544 N N . GLU A 1 194 ? -20.792 -11.970 44.587 1.00 82.56 194 GLU A N 1
ATOM 1545 C CA . GLU A 1 194 ? -20.064 -12.826 45.529 1.00 82.56 194 GLU A CA 1
ATOM 1546 C C . GLU A 1 194 ? -19.970 -12.183 46.923 1.00 82.56 194 GLU A C 1
ATOM 1548 O O . GLU A 1 194 ? -20.291 -12.820 47.926 1.00 82.56 194 GLU A O 1
ATOM 1553 N N . GLU A 1 195 ? -19.645 -10.890 47.001 1.00 79.44 195 GLU A N 1
ATOM 1554 C CA . GLU A 1 195 ? -19.630 -10.132 48.259 1.00 79.44 195 GLU A CA 1
ATOM 1555 C C . GLU A 1 195 ? -21.001 -10.133 48.951 1.00 79.44 195 GLU A C 1
ATOM 1557 O O . GLU A 1 195 ? -21.094 -10.327 50.168 1.00 79.44 195 GLU A O 1
ATOM 1562 N N . LYS A 1 196 ? -22.084 -9.961 48.181 1.00 74.81 196 LYS A N 1
ATOM 1563 C CA . LYS A 1 196 ? -23.457 -10.031 48.703 1.00 74.81 196 LYS A CA 1
ATOM 1564 C C . LYS A 1 196 ? -23.802 -11.431 49.207 1.00 74.81 196 LYS A C 1
ATOM 1566 O O . LYS A 1 196 ? -24.391 -11.547 50.279 1.00 74.81 196 LYS A O 1
ATOM 1571 N N . GLU A 1 197 ? -23.429 -12.485 48.485 1.00 78.75 197 GLU A N 1
ATOM 1572 C CA . GLU A 1 197 ? -23.659 -13.873 48.907 1.00 78.75 197 GLU A CA 1
ATOM 1573 C C . GLU A 1 197 ? -22.922 -14.202 50.213 1.00 78.75 197 GLU A C 1
ATOM 1575 O O . GLU A 1 197 ? -23.510 -14.787 51.128 1.00 78.75 197 GLU A O 1
ATOM 1580 N N . VAL A 1 198 ? -21.663 -13.769 50.343 1.00 80.44 198 VAL A N 1
ATOM 1581 C CA . VAL A 1 198 ? -20.873 -13.925 51.575 1.00 80.44 198 VAL A CA 1
ATOM 1582 C C . VAL A 1 198 ? -21.513 -13.165 52.739 1.00 80.44 198 VAL A C 1
ATOM 1584 O O . VAL A 1 198 ? -21.657 -13.722 53.829 1.00 80.44 198 VAL A O 1
ATOM 1587 N N . MET A 1 199 ? -21.954 -11.923 52.519 1.00 73.19 199 MET A N 1
ATOM 1588 C CA . MET A 1 199 ? -22.623 -11.121 53.549 1.00 73.19 199 MET A CA 1
ATOM 1589 C C . MET A 1 199 ? -23.932 -11.768 54.021 1.00 73.19 199 MET A C 1
ATOM 1591 O O . MET A 1 199 ? -24.178 -11.851 55.225 1.00 73.19 199 MET A O 1
ATOM 1595 N N . ILE A 1 200 ? -24.755 -12.266 53.095 1.00 75.88 200 ILE A N 1
ATOM 1596 C CA . ILE A 1 200 ? -26.004 -12.968 53.425 1.00 75.88 200 ILE A CA 1
ATOM 1597 C C . ILE A 1 200 ? -25.709 -14.224 54.255 1.00 75.88 200 ILE A C 1
ATOM 1599 O O . ILE A 1 200 ? -26.388 -14.478 55.253 1.00 75.88 200 ILE A O 1
ATOM 1603 N N . LYS A 1 201 ? -24.664 -14.982 53.900 1.00 77.44 201 LYS A N 1
ATOM 1604 C CA . LYS A 1 201 ? -24.238 -16.170 54.654 1.00 77.44 201 LYS A CA 1
ATOM 1605 C C . LYS A 1 201 ? -23.803 -15.830 56.085 1.00 77.44 201 LYS A C 1
ATOM 1607 O O . LYS A 1 201 ? -24.161 -16.549 57.017 1.00 77.44 201 LYS A O 1
ATOM 1612 N N . GLU A 1 202 ? -23.080 -14.729 56.276 1.00 81.06 202 GLU A N 1
ATOM 1613 C CA . GLU A 1 202 ? -22.657 -14.256 57.602 1.00 81.06 202 GLU A CA 1
ATOM 1614 C C . GLU A 1 202 ? -23.847 -13.798 58.460 1.00 81.06 202 GLU A C 1
ATOM 1616 O O . GLU A 1 202 ? -23.950 -14.171 59.631 1.00 81.06 202 GLU A O 1
ATOM 1621 N N . ILE A 1 203 ? -24.791 -13.044 57.881 1.00 77.25 203 ILE A N 1
ATOM 1622 C CA . ILE A 1 203 ? -26.039 -12.662 58.564 1.00 77.25 203 ILE A CA 1
ATOM 1623 C C . ILE A 1 203 ? -26.779 -13.919 59.024 1.00 77.25 203 ILE A C 1
ATOM 1625 O O . ILE A 1 203 ? -27.193 -14.005 60.182 1.00 77.25 203 ILE A O 1
ATOM 1629 N N . HIS A 1 204 ? -26.895 -14.916 58.146 1.00 72.62 204 HIS A N 1
ATOM 1630 C CA . HIS A 1 204 ? -27.603 -16.147 58.457 1.00 72.62 204 HIS A CA 1
ATOM 1631 C C . HIS A 1 204 ? -26.977 -16.895 59.643 1.00 72.62 204 HIS A C 1
ATOM 1633 O O . HIS A 1 204 ? -27.672 -17.299 60.580 1.00 72.62 204 HIS A O 1
ATOM 1639 N N . HIS A 1 205 ? -25.648 -17.017 59.633 1.00 77.50 205 HIS A N 1
ATOM 1640 C CA . HIS A 1 205 ? -24.888 -17.632 60.715 1.00 77.50 205 HIS A CA 1
ATOM 1641 C C . HIS A 1 205 ? -25.092 -16.896 62.050 1.00 77.50 205 HIS A C 1
ATOM 1643 O O . HIS A 1 205 ? -25.313 -17.523 63.088 1.00 77.50 205 HIS A O 1
ATOM 1649 N N . ARG A 1 206 ? -25.110 -15.557 62.033 1.00 83.81 206 ARG A N 1
ATOM 1650 C CA . ARG A 1 206 ? -25.374 -14.742 63.231 1.00 83.81 206 ARG A CA 1
ATOM 1651 C C . ARG A 1 206 ? -26.785 -14.921 63.771 1.00 83.81 206 ARG A C 1
ATOM 1653 O O . ARG A 1 206 ? -26.951 -15.027 64.982 1.00 83.81 206 ARG A O 1
ATOM 1660 N N . VAL A 1 207 ? -27.794 -14.986 62.904 1.00 80.81 207 VAL A N 1
ATOM 1661 C CA . VAL A 1 207 ? -29.178 -15.222 63.340 1.00 80.81 207 VAL A CA 1
ATOM 1662 C C . VAL A 1 207 ? -29.310 -16.598 63.995 1.00 80.81 207 VAL A C 1
ATOM 1664 O O . VAL A 1 207 ? -29.906 -16.697 65.068 1.00 80.81 207 VAL A O 1
ATOM 1667 N N . LYS A 1 208 ? -28.683 -17.641 63.431 1.00 76.62 208 LYS A N 1
ATOM 1668 C CA . LYS A 1 208 ? -28.637 -18.977 64.051 1.00 76.62 208 LYS A CA 1
ATOM 1669 C C . LYS A 1 208 ? -28.004 -18.930 65.445 1.00 76.62 208 LYS A C 1
ATOM 1671 O O . LYS A 1 208 ? -28.596 -19.441 66.396 1.00 76.62 208 LYS A O 1
ATOM 1676 N N . ASN A 1 209 ? -26.859 -18.261 65.585 1.00 81.12 209 ASN A N 1
ATOM 1677 C CA . ASN A 1 209 ? -26.189 -18.095 66.876 1.00 81.12 209 ASN A CA 1
ATOM 1678 C C . ASN A 1 209 ? -27.070 -17.343 67.885 1.00 81.12 209 ASN A C 1
ATOM 1680 O O . ASN A 1 209 ? -27.193 -17.771 69.030 1.00 81.12 209 ASN A O 1
ATOM 1684 N N . ASN A 1 210 ? -27.739 -16.267 67.460 1.00 83.81 210 ASN A N 1
ATOM 1685 C CA . ASN A 1 210 ? -28.620 -15.484 68.327 1.00 83.81 210 ASN A CA 1
ATOM 1686 C C . ASN A 1 210 ? -29.794 -16.323 68.845 1.00 83.81 210 ASN A C 1
ATOM 1688 O O . ASN A 1 210 ? -30.067 -16.316 70.043 1.00 83.81 210 ASN A O 1
ATOM 1692 N N . LEU A 1 211 ? -30.454 -17.095 67.976 1.00 84.75 211 LEU A N 1
ATOM 1693 C CA . LEU A 1 211 ? -31.565 -17.965 68.377 1.00 84.75 211 LEU A CA 1
ATOM 1694 C C . LEU A 1 211 ? -31.104 -19.095 69.314 1.00 84.75 211 LEU A C 1
ATOM 1696 O O . LEU A 1 211 ? -31.817 -19.448 70.254 1.00 84.75 211 LEU A O 1
ATOM 1700 N N . GLN A 1 212 ? -29.890 -19.622 69.126 1.00 79.38 212 GLN A N 1
ATOM 1701 C CA . GLN A 1 212 ? -29.285 -20.593 70.045 1.00 79.38 212 GLN A CA 1
ATOM 1702 C C . GLN A 1 212 ? -28.948 -19.990 71.416 1.00 79.38 212 GLN A C 1
ATOM 1704 O O . GLN A 1 212 ? -29.164 -20.644 72.442 1.00 79.38 212 GLN A O 1
ATOM 1709 N N . ILE A 1 213 ? -28.457 -18.748 71.453 1.00 85.50 213 ILE A N 1
ATOM 1710 C CA . ILE A 1 213 ? -28.184 -18.021 72.700 1.00 85.50 213 ILE A CA 1
ATOM 1711 C C . ILE A 1 213 ? -29.492 -17.747 73.442 1.00 85.50 213 ILE A C 1
ATOM 1713 O O . ILE A 1 213 ? -29.583 -18.052 74.629 1.00 85.50 213 ILE A O 1
ATOM 1717 N N . VAL A 1 214 ? -30.524 -17.256 72.747 1.00 80.31 214 VAL A N 1
ATOM 1718 C CA . VAL A 1 214 ? -31.857 -17.032 73.331 1.00 80.31 214 VAL A CA 1
ATOM 1719 C C . VAL A 1 214 ? -32.401 -18.334 73.912 1.00 80.31 214 VAL A C 1
ATOM 1721 O O . VAL A 1 214 ? -32.780 -18.370 75.078 1.00 80.31 214 VAL A O 1
ATOM 1724 N N . LYS A 1 215 ? -32.356 -19.436 73.154 1.00 78.75 215 LYS A N 1
ATOM 1725 C CA . LYS A 1 215 ? -32.774 -20.757 73.641 1.00 78.75 215 LYS A CA 1
ATOM 1726 C C . LYS A 1 215 ? -32.012 -21.190 74.900 1.00 78.75 215 LYS A C 1
ATOM 1728 O O . LYS A 1 215 ? -32.619 -21.727 75.823 1.00 78.75 215 LYS A O 1
ATOM 1733 N N . SER A 1 216 ? -30.700 -20.966 74.944 1.00 81.94 216 SER A N 1
ATOM 1734 C CA . SER A 1 216 ? -29.862 -21.300 76.104 1.00 81.94 216 SER A CA 1
ATOM 1735 C C . SER A 1 216 ? -30.193 -20.442 77.327 1.00 81.94 216 SER A C 1
ATOM 1737 O O . SER A 1 216 ? -30.280 -20.971 78.431 1.00 81.94 216 SER A O 1
ATOM 1739 N N . LEU A 1 217 ? -30.443 -19.144 77.136 1.00 82.69 217 LEU A N 1
ATOM 1740 C CA . LEU A 1 217 ? -30.836 -18.228 78.208 1.00 82.69 217 LEU A CA 1
ATOM 1741 C C . LEU A 1 217 ? -32.202 -18.601 78.793 1.00 82.69 217 LEU A C 1
ATOM 1743 O O . LEU A 1 217 ? -32.359 -18.640 80.010 1.00 82.69 217 LEU A O 1
ATOM 1747 N N . VAL A 1 218 ? -33.172 -18.923 77.932 1.00 79.81 218 VAL A N 1
ATOM 1748 C CA . VAL A 1 218 ? -34.510 -19.351 78.359 1.00 79.81 218 VAL A CA 1
ATOM 1749 C C . VAL A 1 218 ? -34.436 -20.674 79.129 1.00 79.81 218 VAL A C 1
ATOM 1751 O O . VAL A 1 218 ? -35.057 -20.796 80.180 1.00 79.81 218 VAL A O 1
ATOM 1754 N N . ARG A 1 219 ? -33.617 -21.639 78.681 1.00 79.75 219 ARG A N 1
ATOM 1755 C CA . ARG A 1 219 ? -33.356 -22.881 79.435 1.00 79.75 219 ARG A CA 1
ATOM 1756 C C . ARG A 1 219 ? -32.748 -22.614 80.808 1.00 79.75 219 ARG A C 1
ATOM 1758 O O . ARG A 1 219 ? -33.216 -23.167 81.793 1.00 79.75 219 ARG A O 1
ATOM 1765 N N . PHE A 1 220 ? -31.752 -21.736 80.875 1.00 85.62 220 PHE A N 1
ATOM 1766 C CA . PHE A 1 220 ? -31.110 -21.379 82.136 1.00 85.62 220 PHE A CA 1
ATOM 1767 C C . PHE A 1 220 ? -32.076 -20.705 83.125 1.00 85.62 220 PHE A C 1
ATOM 1769 O O . PHE A 1 220 ? -31.989 -20.935 84.328 1.00 85.62 220 PHE A O 1
ATOM 1776 N N . GLN A 1 221 ? -33.009 -19.882 82.636 1.00 76.25 221 GLN A N 1
ATOM 1777 C CA . GLN A 1 221 ? -34.060 -19.302 83.479 1.00 76.25 221 GLN A CA 1
ATOM 1778 C C . GLN A 1 221 ? -35.075 -20.353 83.934 1.00 76.25 221 GLN A C 1
ATOM 1780 O O . GLN A 1 221 ? -35.452 -20.362 85.101 1.00 76.25 221 GLN A O 1
ATOM 1785 N N . MET A 1 222 ? -35.466 -21.269 83.046 1.00 84.19 222 MET A N 1
ATOM 1786 C CA . MET A 1 222 ? -36.377 -22.371 83.362 1.00 84.19 222 MET A CA 1
ATOM 1787 C C . MET A 1 222 ? -35.822 -23.303 84.449 1.00 84.19 222 MET A C 1
ATOM 1789 O O . MET A 1 222 ? -36.580 -23.771 85.295 1.00 84.19 222 MET A O 1
ATOM 1793 N N . ASP A 1 223 ? -34.511 -23.559 84.458 1.00 81.25 223 ASP A N 1
ATOM 1794 C CA . ASP A 1 223 ? -33.865 -24.411 85.466 1.00 81.25 223 ASP A CA 1
ATOM 1795 C C . ASP A 1 223 ? -33.951 -23.839 86.892 1.00 81.25 223 ASP A C 1
ATOM 1797 O O . ASP A 1 223 ? -33.857 -24.597 87.855 1.00 81.25 223 ASP A O 1
ATOM 1801 N N . GLN A 1 224 ? -34.184 -22.530 87.035 1.00 82.19 224 GLN A N 1
ATOM 1802 C CA . GLN A 1 224 ? -34.334 -21.841 88.323 1.00 82.19 224 GLN A CA 1
ATOM 1803 C C . GLN A 1 224 ? -35.794 -21.734 88.803 1.00 82.19 224 GLN A C 1
ATOM 1805 O O . GLN A 1 224 ? -36.055 -21.112 89.830 1.00 82.19 224 GLN A O 1
ATOM 1810 N N . VAL A 1 225 ? -36.750 -22.315 88.073 1.00 84.44 225 VAL A N 1
ATOM 1811 C CA . VAL A 1 225 ? -38.189 -22.231 88.367 1.00 84.44 225 VAL A CA 1
ATOM 1812 C C . VAL A 1 225 ? -38.687 -23.565 88.925 1.00 84.44 225 VAL A C 1
ATOM 1814 O O . VAL A 1 225 ? -38.519 -24.615 88.302 1.00 84.44 225 VAL A O 1
ATOM 1817 N N . GLU A 1 226 ? -39.324 -23.534 90.095 1.00 83.88 226 GLU A N 1
ATOM 1818 C CA . GLU A 1 226 ? -39.891 -24.728 90.747 1.00 83.88 226 GLU A CA 1
ATOM 1819 C C . GLU A 1 226 ? -41.346 -25.003 90.334 1.00 83.88 226 GLU A C 1
ATOM 1821 O O . GLU A 1 226 ? -41.771 -26.156 90.347 1.00 83.88 226 GLU A O 1
ATOM 1826 N N . ASP A 1 227 ? -42.086 -23.966 89.925 1.00 89.44 227 ASP A N 1
ATOM 1827 C CA . ASP A 1 227 ? -43.489 -24.068 89.515 1.00 89.44 227 ASP A CA 1
ATOM 1828 C C . ASP A 1 227 ? -43.625 -24.821 88.170 1.00 89.44 227 ASP A C 1
ATOM 1830 O O . ASP A 1 227 ? -43.097 -24.355 87.149 1.00 89.44 227 ASP A O 1
ATOM 1834 N N . PRO A 1 228 ? -44.310 -25.981 88.144 1.00 84.50 228 PRO A N 1
ATOM 1835 C CA . PRO A 1 228 ? -44.465 -26.789 86.939 1.00 84.50 228 PRO A CA 1
ATOM 1836 C C . PRO A 1 228 ? -45.235 -26.076 85.817 1.00 84.50 228 PRO A C 1
ATOM 1838 O O . PRO A 1 228 ? -44.849 -26.233 84.657 1.00 84.50 228 PRO A O 1
ATOM 1841 N N . ASP A 1 229 ? -46.234 -25.245 86.133 1.00 82.38 229 ASP A N 1
ATOM 1842 C CA . ASP A 1 229 ? -47.038 -24.537 85.125 1.00 82.38 229 ASP A CA 1
ATOM 1843 C C . ASP A 1 229 ? -46.188 -23.461 84.422 1.00 82.38 229 ASP A C 1
ATOM 1845 O O . ASP A 1 229 ? -46.247 -23.259 83.206 1.00 82.38 229 ASP A O 1
ATOM 1849 N N . VAL A 1 230 ? -45.304 -22.800 85.176 1.00 78.06 230 VAL A N 1
ATOM 1850 C CA . VAL A 1 230 ? -44.369 -21.801 84.636 1.00 78.06 230 VAL A CA 1
ATOM 1851 C C . VAL A 1 230 ? -43.249 -22.465 83.825 1.00 78.06 230 VAL A C 1
ATOM 1853 O O . VAL A 1 230 ? -42.830 -21.928 82.795 1.00 78.06 230 VAL A O 1
ATOM 1856 N N . ARG A 1 231 ? -42.773 -23.654 84.227 1.00 81.62 231 ARG A N 1
ATOM 1857 C CA . ARG A 1 231 ? -41.811 -24.434 83.424 1.00 81.62 231 ARG A CA 1
ATOM 1858 C C . ARG A 1 231 ? -42.403 -24.866 82.085 1.00 81.62 231 ARG A C 1
ATOM 1860 O O . ARG A 1 231 ? -41.682 -24.842 81.087 1.00 81.62 231 ARG A O 1
ATOM 1867 N N . GLU A 1 232 ? -43.687 -25.216 82.038 1.00 80.94 232 GLU A N 1
ATOM 1868 C CA . GLU A 1 232 ? -44.373 -25.557 80.788 1.00 80.94 232 GLU A CA 1
ATOM 1869 C C . GLU A 1 232 ? -44.388 -24.370 79.809 1.00 80.94 232 GLU A C 1
ATOM 1871 O O . GLU A 1 232 ? -43.997 -24.527 78.649 1.00 80.94 232 GLU A O 1
ATOM 1876 N N . LEU A 1 233 ? -44.690 -23.157 80.292 1.00 76.38 233 LEU A N 1
ATOM 1877 C CA . LEU A 1 233 ? -44.633 -21.924 79.491 1.00 76.38 233 LEU A CA 1
ATOM 1878 C C . LEU A 1 233 ? -43.224 -21.630 78.941 1.00 76.38 233 LEU A C 1
ATOM 1880 O O . LEU A 1 233 ? -43.063 -21.218 77.787 1.00 76.38 233 LEU A O 1
ATOM 1884 N N . PHE A 1 234 ? -42.175 -21.861 79.736 1.00 79.06 234 PHE A N 1
ATOM 1885 C CA . PHE A 1 234 ? -40.793 -21.722 79.267 1.00 79.06 234 PHE A CA 1
ATOM 1886 C C . PHE A 1 234 ? -40.429 -22.759 78.203 1.00 79.06 234 PHE A C 1
ATOM 1888 O O . PHE A 1 234 ? -39.740 -22.432 77.231 1.00 79.06 234 PHE A O 1
ATOM 1895 N N . ASN A 1 235 ? -40.906 -23.993 78.359 1.00 78.19 235 ASN A N 1
ATOM 1896 C CA . ASN A 1 235 ? -40.684 -25.060 77.394 1.00 78.19 235 ASN A CA 1
ATOM 1897 C C . ASN A 1 235 ? -41.390 -24.754 76.063 1.00 78.19 235 ASN A C 1
ATOM 1899 O O . ASN A 1 235 ? -40.809 -24.925 74.990 1.00 78.19 235 ASN A O 1
ATOM 1903 N N . GLU A 1 236 ? -42.596 -24.185 76.119 1.00 76.12 236 GLU A N 1
ATOM 1904 C CA . GLU A 1 236 ? -43.293 -23.677 74.939 1.00 76.12 236 GLU A CA 1
ATOM 1905 C C . GLU A 1 236 ? -42.489 -22.564 74.240 1.00 76.12 236 GLU A C 1
ATOM 1907 O O . GLU A 1 236 ? -42.321 -22.581 73.017 1.00 76.12 236 GLU A O 1
ATOM 1912 N N . CYS A 1 237 ? -41.919 -21.630 75.007 1.00 77.38 237 CYS A N 1
ATOM 1913 C CA . CYS A 1 237 ? -41.081 -20.550 74.484 1.00 77.38 237 CYS A CA 1
ATOM 1914 C C . CYS A 1 237 ? -39.807 -21.080 73.797 1.00 77.38 237 CYS A C 1
ATOM 1916 O O . CYS A 1 237 ? -39.477 -20.673 72.680 1.00 77.38 237 CYS A O 1
ATOM 1918 N N . ILE A 1 238 ? -39.127 -22.055 74.411 1.00 77.50 238 ILE A N 1
ATOM 1919 C CA . ILE A 1 238 ? -37.969 -22.753 73.829 1.00 77.50 238 ILE A CA 1
ATOM 1920 C C . ILE A 1 238 ? -38.336 -23.417 72.503 1.00 77.50 238 ILE A C 1
ATOM 1922 O O . ILE A 1 238 ? -37.560 -23.342 71.542 1.00 77.50 238 ILE A O 1
ATOM 1926 N N . THR A 1 239 ? -39.501 -24.057 72.435 1.00 77.12 239 THR A N 1
ATOM 1927 C CA . THR A 1 239 ? -39.922 -24.727 71.209 1.00 77.12 239 THR A CA 1
ATOM 1928 C C . THR A 1 239 ? -40.292 -23.739 70.111 1.00 77.12 239 THR A C 1
ATOM 1930 O O . THR A 1 239 ? -39.871 -23.923 68.969 1.00 77.12 239 THR A O 1
ATOM 1933 N N . ARG A 1 240 ? -40.958 -22.628 70.445 1.00 76.56 240 ARG A N 1
ATOM 1934 C CA . ARG A 1 240 ? -41.242 -21.540 69.493 1.00 76.56 240 ARG A CA 1
ATOM 1935 C C . ARG A 1 240 ? -39.957 -20.930 68.917 1.00 76.56 240 ARG A C 1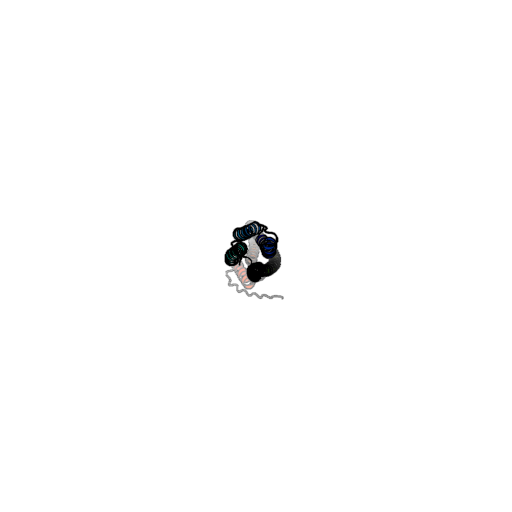
ATOM 1937 O O . ARG A 1 240 ? -39.856 -20.746 67.706 1.00 76.56 240 ARG A O 1
ATOM 1944 N N . VAL A 1 241 ? -38.940 -20.686 69.749 1.00 78.69 241 VAL A N 1
ATOM 1945 C CA . VAL A 1 241 ? -37.618 -20.205 69.293 1.00 78.69 241 VAL A CA 1
ATOM 1946 C C . VAL A 1 241 ? -36.920 -21.246 68.406 1.00 78.69 241 VAL A C 1
ATOM 1948 O O . VAL A 1 241 ? -36.290 -20.891 67.409 1.00 78.69 241 VAL A O 1
ATOM 1951 N N . GLY A 1 242 ? -37.060 -22.537 68.723 1.00 75.94 242 GLY A N 1
ATOM 1952 C CA . GLY A 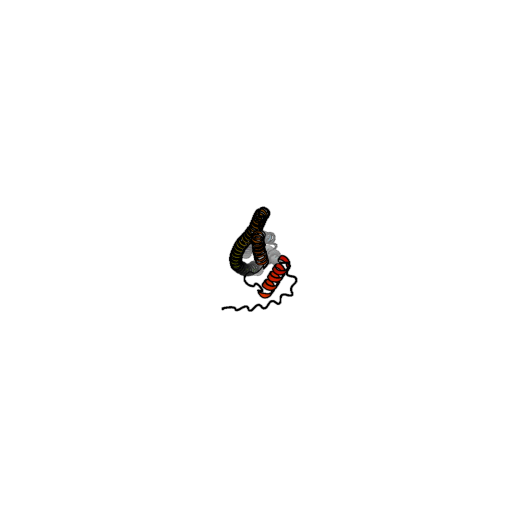1 242 ? -36.564 -23.635 67.888 1.00 75.94 242 GLY A CA 1
ATOM 1953 C C . GLY A 1 242 ? -37.228 -23.691 66.508 1.00 75.94 242 GLY A C 1
ATOM 1954 O O . GLY A 1 242 ? -36.532 -23.821 65.504 1.00 75.94 242 GLY A O 1
ATOM 1955 N N . ALA A 1 243 ? -38.549 -23.519 66.454 1.00 75.69 243 ALA A N 1
ATOM 1956 C CA . ALA A 1 243 ? -39.311 -23.448 65.211 1.00 75.69 243 ALA A CA 1
ATOM 1957 C C . ALA A 1 243 ? -38.870 -22.265 64.332 1.00 75.69 243 ALA A C 1
ATOM 1959 O O . ALA A 1 243 ? -38.642 -22.434 63.136 1.00 75.69 243 ALA A O 1
ATOM 1960 N N . MET A 1 244 ? -38.668 -21.084 64.928 1.00 75.62 244 MET A N 1
ATOM 1961 C CA . MET A 1 244 ? -38.155 -19.904 64.218 1.00 75.62 244 MET A CA 1
ATOM 1962 C C . MET A 1 244 ? -36.756 -20.136 63.629 1.00 75.62 244 MET A C 1
ATOM 1964 O O . MET A 1 244 ? -36.490 -19.718 62.503 1.00 75.62 244 MET A O 1
ATOM 1968 N N . ALA A 1 245 ? -35.870 -20.827 64.354 1.00 78.06 245 ALA A N 1
ATOM 1969 C CA . ALA A 1 245 ? -34.533 -21.160 63.859 1.00 78.06 245 ALA A CA 1
ATOM 1970 C C . ALA A 1 245 ? -34.578 -22.104 62.649 1.00 78.06 245 ALA A C 1
ATOM 1972 O O . ALA A 1 245 ? -33.832 -21.910 61.690 1.00 78.06 245 ALA A O 1
ATOM 1973 N N . LEU A 1 246 ? -35.486 -23.080 62.675 1.00 72.06 246 LEU A N 1
ATOM 1974 C CA . LEU A 1 246 ? -35.677 -24.049 61.600 1.00 72.06 246 LEU A CA 1
ATOM 1975 C C . LEU A 1 246 ? -36.279 -23.408 60.337 1.00 72.06 246 LEU A C 1
ATOM 1977 O O . LEU A 1 246 ? -35.767 -23.599 59.235 1.00 72.06 246 LEU A O 1
ATOM 1981 N N . VAL A 1 247 ? -37.308 -22.573 60.506 1.00 74.00 247 VAL A N 1
ATOM 1982 C CA . VAL A 1 247 ? -37.892 -21.748 59.433 1.00 74.00 247 VAL A CA 1
ATOM 1983 C C . VAL A 1 247 ? -36.826 -20.876 58.768 1.00 74.00 247 VAL A C 1
ATOM 1985 O O . VAL A 1 247 ? -36.771 -20.775 57.539 1.00 74.00 247 VAL A O 1
ATOM 1988 N N . HIS A 1 248 ? -35.948 -20.279 59.574 1.00 71.25 248 HIS A N 1
ATOM 1989 C CA . HIS A 1 248 ? -34.871 -19.433 59.085 1.00 71.25 248 HIS A CA 1
ATOM 1990 C C . HIS A 1 248 ? -33.829 -20.236 58.282 1.00 71.25 248 HIS A C 1
ATOM 1992 O O . HIS A 1 248 ? -33.460 -19.812 57.188 1.00 71.25 248 HIS A O 1
ATOM 1998 N N . GLU A 1 249 ? -33.394 -21.407 58.771 1.00 71.88 249 GLU A N 1
ATOM 1999 C CA . GLU A 1 249 ? -32.443 -22.313 58.091 1.00 71.88 249 GLU A CA 1
ATOM 2000 C C . GLU A 1 249 ? -32.964 -22.800 56.731 1.00 71.88 249 GLU A C 1
ATOM 2002 O O . GLU A 1 249 ? -32.235 -22.768 55.737 1.00 71.88 249 GLU A O 1
ATOM 2007 N N . GLN A 1 250 ? -34.248 -23.156 56.643 1.00 68.25 250 GLN A N 1
ATOM 2008 C CA . GLN A 1 250 ? -34.840 -23.609 55.382 1.00 68.25 250 GLN A CA 1
ATOM 2009 C C . GLN A 1 250 ? -35.003 -22.494 54.340 1.00 68.25 250 GLN A C 1
ATOM 2011 O O . GLN A 1 250 ? -34.734 -22.728 53.163 1.00 68.25 250 GLN A O 1
ATOM 2016 N N . THR A 1 251 ? -35.357 -21.274 54.758 1.00 66.00 251 THR A N 1
ATOM 2017 C CA . THR A 1 251 ? -35.484 -20.113 53.850 1.00 66.00 251 THR A CA 1
ATOM 2018 C C . THR A 1 251 ? -34.152 -19.733 53.180 1.00 66.00 251 THR A C 1
ATOM 2020 O O . THR A 1 251 ? -34.139 -19.177 52.086 1.00 66.00 251 THR A O 1
ATOM 2023 N N . TYR A 1 252 ? -33.011 -20.043 53.807 1.00 65.25 252 TYR A N 1
ATOM 2024 C CA . TYR A 1 252 ? -31.687 -19.845 53.200 1.00 65.25 252 TYR A CA 1
ATOM 2025 C C . TYR A 1 252 ? -31.289 -20.977 52.239 1.00 65.25 252 TYR A C 1
ATOM 2027 O O . TYR A 1 252 ? -30.659 -20.727 51.214 1.00 65.25 252 TYR A O 1
ATOM 2035 N N . LEU A 1 253 ? -31.644 -22.228 52.556 1.00 64.12 253 LEU A N 1
ATOM 2036 C CA . LEU A 1 253 ? -31.311 -23.391 51.724 1.00 64.12 253 LEU A CA 1
ATOM 2037 C C . LEU A 1 253 ? -32.092 -23.423 50.401 1.00 64.12 253 LEU A C 1
ATOM 2039 O O . LEU A 1 253 ? -31.626 -24.029 49.430 1.00 64.12 253 LEU A O 1
ATOM 2043 N N . SER A 1 254 ? -33.242 -22.747 50.323 1.00 63.22 254 SER A N 1
ATOM 2044 C CA . SER A 1 254 ? -33.921 -22.491 49.055 1.00 63.22 254 SER A CA 1
ATOM 2045 C C . SER A 1 254 ? -33.108 -21.494 48.224 1.00 63.22 254 SER A C 1
ATOM 2047 O O . SER A 1 254 ? -33.181 -20.286 48.431 1.00 63.22 254 SER A O 1
ATOM 2049 N N . LYS A 1 255 ? -32.341 -22.008 47.254 1.00 54.47 255 LYS A N 1
ATOM 2050 C CA . LYS A 1 255 ? -31.524 -21.232 46.295 1.00 54.47 255 LYS A CA 1
ATOM 2051 C C . LYS A 1 255 ? -32.305 -20.193 45.474 1.00 54.47 255 LYS A C 1
ATOM 2053 O O . LYS A 1 255 ? -31.683 -19.398 44.778 1.00 54.47 255 LYS A O 1
ATOM 2058 N N . ASP A 1 256 ? -33.633 -20.205 45.545 1.00 58.03 256 ASP A N 1
ATOM 2059 C CA . ASP A 1 256 ? -34.516 -19.299 44.824 1.00 58.03 256 ASP A CA 1
ATOM 2060 C C . ASP A 1 256 ? -35.695 -18.892 45.727 1.00 58.03 256 ASP A C 1
ATOM 2062 O O . ASP A 1 256 ? -36.725 -19.565 45.775 1.00 58.03 256 ASP A O 1
ATOM 2066 N N . LEU A 1 257 ? -35.537 -17.802 46.494 1.00 53.91 257 LEU A N 1
ATOM 2067 C CA . LEU A 1 257 ? -36.601 -17.280 47.370 1.00 53.91 257 LEU A CA 1
ATOM 2068 C C . LEU A 1 257 ? -37.862 -16.866 46.588 1.00 53.91 257 LEU A C 1
ATOM 2070 O O . LEU A 1 257 ? -38.926 -16.721 47.186 1.00 53.91 257 LEU A O 1
ATOM 2074 N N . ALA A 1 258 ? -37.753 -16.665 45.271 1.00 55.59 258 ALA A N 1
ATOM 2075 C CA . ALA A 1 258 ? -38.875 -16.295 44.417 1.00 55.59 258 ALA A CA 1
ATOM 2076 C C . ALA A 1 258 ? -39.750 -17.495 44.016 1.00 55.59 258 ALA A C 1
ATOM 2078 O O . ALA A 1 258 ? -40.878 -17.289 43.575 1.00 55.59 258 ALA A O 1
ATOM 2079 N N . ASN A 1 259 ? -39.255 -18.729 44.168 1.00 54.84 259 ASN A N 1
ATOM 2080 C CA . ASN A 1 259 ? -39.919 -19.930 43.664 1.00 54.84 259 ASN A CA 1
ATOM 2081 C C . ASN A 1 259 ? -39.846 -21.081 44.681 1.00 54.84 259 ASN A C 1
ATOM 2083 O O . ASN A 1 259 ? -39.329 -22.168 44.419 1.00 54.84 259 ASN A O 1
ATOM 2087 N N . ILE A 1 260 ? -40.345 -20.813 45.887 1.00 63.03 260 ILE A N 1
ATOM 2088 C CA . ILE A 1 260 ? -40.427 -21.805 46.960 1.00 63.03 260 ILE A CA 1
ATOM 2089 C C . ILE A 1 260 ? -41.641 -22.704 46.704 1.00 63.03 260 ILE A C 1
ATOM 2091 O O . ILE A 1 260 ? -42.772 -22.223 46.615 1.00 63.03 260 ILE A O 1
ATOM 2095 N N . ASP A 1 261 ? -41.426 -24.019 46.639 1.00 68.50 261 ASP A N 1
ATOM 2096 C CA . ASP A 1 261 ? -42.520 -24.989 46.700 1.00 68.50 261 ASP A CA 1
ATOM 2097 C C . ASP A 1 261 ? -43.089 -25.018 48.125 1.00 68.50 261 ASP A C 1
ATOM 2099 O O . ASP A 1 261 ? -42.581 -25.695 49.024 1.00 68.50 261 ASP A O 1
ATOM 2103 N N . VAL A 1 262 ? -44.153 -24.239 48.317 1.00 70.00 262 VAL A N 1
ATOM 2104 C CA . VAL A 1 262 ? -44.831 -24.051 49.603 1.00 70.00 262 VAL A CA 1
ATOM 2105 C C . VAL A 1 262 ? -45.331 -25.379 50.177 1.00 70.00 262 VAL A C 1
ATOM 2107 O O . VAL A 1 262 ? -45.321 -25.549 51.394 1.00 70.00 262 VAL A O 1
ATOM 2110 N N . ARG A 1 263 ? -45.719 -26.347 49.335 1.00 71.88 263 ARG A N 1
ATOM 2111 C CA . ARG A 1 263 ? -46.184 -27.658 49.805 1.00 71.88 263 ARG A CA 1
ATOM 2112 C C . ARG A 1 263 ? -45.035 -28.448 50.420 1.00 71.88 263 ARG A C 1
ATOM 2114 O O . ARG A 1 263 ? -45.141 -28.873 51.566 1.00 71.88 263 ARG A O 1
ATOM 2121 N N . THR A 1 264 ? -43.930 -28.587 49.689 1.00 70.69 264 THR A N 1
ATOM 2122 C CA . THR A 1 264 ? -42.739 -29.304 50.172 1.00 70.69 264 THR A CA 1
ATOM 2123 C C . THR A 1 264 ? -42.164 -28.650 51.433 1.00 70.69 264 THR A C 1
ATOM 2125 O O . THR A 1 264 ? -41.756 -29.344 52.366 1.00 70.69 264 THR A O 1
ATOM 2128 N N . TYR A 1 265 ? -42.188 -27.317 51.491 1.00 67.75 265 TYR A N 1
ATOM 2129 C CA . TYR A 1 265 ? -41.764 -26.544 52.655 1.00 67.75 265 TYR A CA 1
ATOM 2130 C C . TYR A 1 265 ? -42.640 -26.797 53.892 1.00 67.75 265 TYR A C 1
ATOM 2132 O O . TYR A 1 265 ? -42.119 -27.124 54.959 1.00 67.75 265 TYR A O 1
ATOM 2140 N N . LEU A 1 266 ? -43.967 -26.690 53.759 1.00 73.25 266 LEU A N 1
ATOM 2141 C CA . LEU A 1 266 ? -44.898 -26.916 54.870 1.00 73.25 266 LEU A CA 1
ATOM 2142 C C . LEU A 1 266 ? -44.851 -28.364 55.365 1.00 73.25 266 LEU A C 1
ATOM 2144 O O . LEU A 1 266 ? -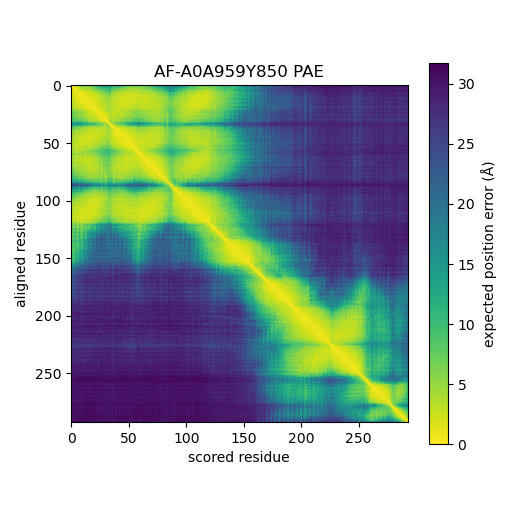44.854 -28.595 56.572 1.00 73.25 266 LEU A O 1
ATOM 2148 N N . ASP A 1 267 ? -44.723 -29.328 54.455 1.00 73.81 267 ASP A N 1
ATOM 2149 C CA . ASP A 1 267 ? -44.556 -30.738 54.802 1.00 73.81 267 ASP A CA 1
ATOM 2150 C C . ASP A 1 267 ? -43.287 -30.975 55.636 1.00 73.81 267 ASP A C 1
ATOM 2152 O O . ASP A 1 267 ? -43.310 -31.725 56.614 1.00 73.81 267 ASP A O 1
ATOM 2156 N N . GLN A 1 268 ? -42.169 -30.339 55.271 1.00 71.06 268 GLN A N 1
ATOM 2157 C CA . GLN A 1 268 ? -40.913 -30.457 56.011 1.00 71.06 268 GLN A CA 1
ATOM 2158 C C . GLN A 1 268 ? -41.001 -29.768 57.378 1.00 71.06 268 GLN A C 1
ATOM 2160 O O . GLN A 1 268 ? -40.636 -30.367 58.387 1.00 71.06 268 GLN A O 1
ATOM 2165 N N . LEU A 1 269 ? -41.551 -28.553 57.421 1.00 70.44 269 LEU A N 1
ATOM 2166 C CA . LEU A 1 269 ? -41.751 -27.793 58.652 1.00 70.44 269 LEU A CA 1
ATOM 2167 C C . LEU A 1 269 ? -42.625 -28.558 59.649 1.00 70.44 269 LEU A C 1
ATOM 2169 O O . LEU A 1 269 ? -42.292 -28.630 60.831 1.00 70.44 269 LEU A O 1
ATOM 2173 N N . VAL A 1 270 ? -43.724 -29.160 59.191 1.00 74.56 270 VAL A N 1
ATOM 2174 C CA . VAL A 1 270 ? -44.590 -29.937 60.079 1.00 74.56 270 VAL A CA 1
ATOM 2175 C C . VAL A 1 270 ? -43.909 -31.214 60.544 1.00 74.56 270 VAL A C 1
ATOM 2177 O O . VAL A 1 270 ? -44.024 -31.540 61.723 1.00 74.56 270 VAL A O 1
ATOM 2180 N N . ARG A 1 271 ? -43.157 -31.915 59.688 1.00 72.94 271 ARG A N 1
ATOM 2181 C CA . ARG A 1 271 ? -42.351 -33.068 60.128 1.00 72.94 271 ARG A CA 1
ATOM 2182 C C . ARG A 1 271 ? -41.377 -32.681 61.239 1.00 72.94 271 ARG A C 1
ATOM 2184 O O . ARG A 1 271 ? -41.338 -33.349 62.271 1.00 72.94 271 ARG A O 1
ATOM 2191 N N . ASP A 1 272 ? -40.656 -31.582 61.055 1.00 67.12 272 ASP A N 1
ATOM 2192 C CA . ASP A 1 272 ? -39.661 -31.106 62.012 1.00 67.12 272 ASP A CA 1
ATOM 2193 C C . ASP A 1 272 ? -40.322 -30.652 63.329 1.00 67.12 272 ASP A C 1
ATOM 2195 O O . ASP A 1 272 ? -39.855 -31.006 64.411 1.00 67.12 272 ASP A O 1
ATOM 2199 N N . LEU A 1 273 ? -41.464 -29.957 63.266 1.00 68.69 273 LEU A N 1
ATOM 2200 C CA . LEU A 1 273 ? -42.257 -29.595 64.448 1.00 68.69 273 LEU A CA 1
ATOM 2201 C C . LEU A 1 273 ? -42.806 -30.833 65.169 1.00 68.69 273 LEU A C 1
ATOM 2203 O O . LEU A 1 273 ? -42.670 -30.942 66.383 1.00 68.69 273 LEU A O 1
ATOM 2207 N N . THR A 1 274 ? -43.368 -31.795 64.440 1.00 70.94 274 THR A N 1
ATOM 2208 C CA . THR A 1 274 ? -43.919 -33.040 65.008 1.00 70.94 274 THR A CA 1
ATOM 2209 C C . THR A 1 274 ? -42.839 -33.825 65.752 1.00 70.94 274 THR A C 1
ATOM 2211 O O . THR A 1 274 ? -43.077 -34.318 66.855 1.00 70.94 274 THR A O 1
ATOM 2214 N N . HIS A 1 275 ? -41.630 -33.875 65.185 1.00 66.06 275 HIS A N 1
ATOM 2215 C CA . HIS A 1 275 ? -40.469 -34.500 65.809 1.00 66.06 275 HIS A CA 1
ATOM 2216 C C . HIS A 1 275 ? -40.021 -33.755 67.077 1.00 66.06 275 HIS A C 1
ATOM 2218 O O . HIS A 1 275 ? -39.681 -34.382 68.078 1.00 66.06 275 HIS A O 1
ATOM 2224 N N . VAL A 1 276 ? -40.019 -32.418 67.069 1.00 62.78 276 VAL A N 1
ATOM 2225 C CA . VAL A 1 276 ? -39.626 -31.613 68.239 1.00 62.78 276 VAL A CA 1
ATOM 2226 C C . VAL A 1 276 ? -40.655 -31.702 69.371 1.00 62.78 276 VAL A C 1
ATOM 2228 O O . VAL A 1 276 ? -40.267 -31.777 70.535 1.00 62.78 276 VAL A O 1
ATOM 2231 N N . TYR A 1 277 ? -41.948 -31.745 69.049 1.00 62.72 277 TYR A N 1
ATOM 2232 C CA . TYR A 1 277 ? -43.028 -31.862 70.032 1.00 62.72 277 TYR A CA 1
ATOM 2233 C C . TYR A 1 277 ? -43.337 -33.314 70.444 1.00 62.72 277 TYR A C 1
ATOM 2235 O O . TYR A 1 277 ? -44.219 -33.519 71.272 1.00 62.72 277 TYR A O 1
ATOM 2243 N N . SER A 1 278 ? -42.613 -34.314 69.913 1.00 58.25 278 SER A N 1
ATOM 2244 C CA . SER A 1 278 ? -42.796 -35.746 70.232 1.00 58.25 278 SER A CA 1
ATOM 2245 C C . SER A 1 278 ? -44.261 -36.202 70.150 1.00 58.25 278 SER A C 1
ATOM 2247 O O . SER A 1 278 ? -44.743 -36.957 70.993 1.00 58.25 278 SER A O 1
ATOM 2249 N N . ILE A 1 279 ? -44.992 -35.703 69.151 1.00 62.00 279 ILE A N 1
ATOM 2250 C CA . ILE A 1 279 ? -46.408 -36.029 68.968 1.00 62.00 279 ILE A CA 1
ATOM 2251 C C . ILE A 1 279 ? -46.487 -37.424 68.337 1.00 62.00 279 ILE A C 1
ATOM 2253 O O . ILE A 1 279 ? -46.266 -37.576 67.139 1.00 62.00 279 ILE A O 1
ATOM 2257 N N . ASP A 1 280 ? -46.827 -38.440 69.132 1.00 57.31 280 ASP A N 1
ATOM 2258 C CA . ASP A 1 280 ? -46.981 -39.843 68.695 1.00 57.31 280 ASP A CA 1
ATOM 2259 C C . ASP A 1 280 ? -48.354 -40.115 68.037 1.00 57.31 280 ASP A C 1
ATOM 2261 O O . ASP A 1 280 ? -48.932 -41.200 68.102 1.00 57.31 280 ASP A O 1
ATOM 2265 N N . THR A 1 281 ? -48.922 -39.079 67.417 1.00 59.28 281 THR A N 1
ATOM 2266 C CA . THR A 1 281 ? -50.267 -39.087 66.839 1.00 59.28 281 THR A CA 1
ATOM 2267 C C . THR A 1 281 ? -50.168 -38.872 65.338 1.00 59.28 281 THR A C 1
ATOM 2269 O O . THR A 1 281 ? -49.453 -37.991 64.860 1.00 59.28 281 THR A O 1
ATOM 2272 N N . ARG A 1 282 ? -50.921 -39.664 64.568 1.00 58.22 282 ARG A N 1
ATOM 2273 C CA . ARG A 1 282 ? -50.976 -39.558 63.107 1.00 58.22 282 ARG A CA 1
ATOM 2274 C C . ARG A 1 282 ? -51.636 -38.231 62.710 1.00 58.22 282 ARG A C 1
ATOM 2276 O O . ARG A 1 282 ? -52.858 -38.121 62.696 1.00 58.22 282 ARG A O 1
ATOM 2283 N N . LEU A 1 283 ? -50.822 -37.223 62.417 1.00 63.78 283 LEU A N 1
ATOM 2284 C CA . LEU A 1 283 ? -51.278 -35.916 61.950 1.00 63.78 283 LEU A CA 1
ATOM 2285 C C . LEU A 1 283 ? -51.617 -35.990 60.461 1.00 63.78 283 LEU A C 1
ATOM 2287 O O . LEU A 1 283 ? -50.780 -36.355 59.636 1.00 63.78 283 LEU A O 1
ATOM 2291 N N . GLN A 1 284 ? -52.857 -35.649 60.122 1.00 62.31 284 GLN A N 1
ATOM 2292 C CA . GLN A 1 284 ? -53.300 -35.500 58.743 1.00 62.31 284 GLN A CA 1
ATOM 2293 C C . GLN A 1 284 ? -53.304 -34.006 58.425 1.00 62.31 284 GLN A C 1
ATOM 2295 O O . GLN A 1 284 ? -54.085 -33.251 59.003 1.00 62.31 284 GLN A O 1
ATOM 2300 N N . LEU A 1 285 ? -52.377 -33.575 57.570 1.00 63.81 285 LEU A N 1
ATOM 2301 C CA . LEU A 1 285 ? -52.272 -32.177 57.177 1.00 63.81 285 LEU A CA 1
ATOM 2302 C C . LEU A 1 285 ? -53.223 -31.886 56.020 1.00 63.81 285 LEU A C 1
ATOM 2304 O O . LEU A 1 285 ? -53.111 -32.506 54.963 1.00 63.81 285 LEU A O 1
ATOM 2308 N N . ASP A 1 286 ? -54.114 -30.920 56.213 1.00 67.12 286 ASP A N 1
ATOM 2309 C CA . ASP A 1 286 ? -54.888 -30.309 55.139 1.00 67.12 286 ASP A CA 1
ATOM 2310 C C . ASP A 1 286 ? -54.439 -28.854 54.991 1.00 67.12 286 ASP A C 1
ATOM 2312 O O . ASP A 1 286 ? -54.481 -28.079 55.947 1.00 67.12 286 ASP A O 1
ATOM 2316 N N . VAL A 1 287 ? -53.922 -28.508 53.814 1.00 67.56 287 VAL A N 1
ATOM 2317 C CA . VAL A 1 287 ? -53.331 -27.195 53.538 1.00 67.56 287 VAL A CA 1
ATOM 2318 C C . VAL A 1 287 ? -54.060 -26.578 52.349 1.00 67.56 287 VAL A C 1
ATOM 2320 O O . VAL A 1 287 ? -53.818 -26.959 51.202 1.00 67.56 287 VAL A O 1
ATOM 2323 N N . ASP A 1 288 ? -54.923 -25.600 52.632 1.00 68.75 288 ASP A N 1
ATOM 2324 C CA . ASP A 1 288 ? -55.595 -24.754 51.637 1.00 68.75 288 ASP A CA 1
ATOM 2325 C C . ASP A 1 288 ? -54.762 -23.483 51.401 1.00 68.75 288 ASP A C 1
ATOM 2327 O O . ASP A 1 288 ? -54.709 -22.584 52.245 1.00 68.75 288 ASP A O 1
ATOM 2331 N N . ILE A 1 289 ? -54.070 -23.420 50.261 1.00 66.94 289 ILE A N 1
ATOM 2332 C CA . ILE A 1 289 ? -53.273 -22.253 49.868 1.00 66.94 289 ILE A CA 1
ATOM 2333 C C . ILE A 1 289 ? -54.119 -21.390 48.9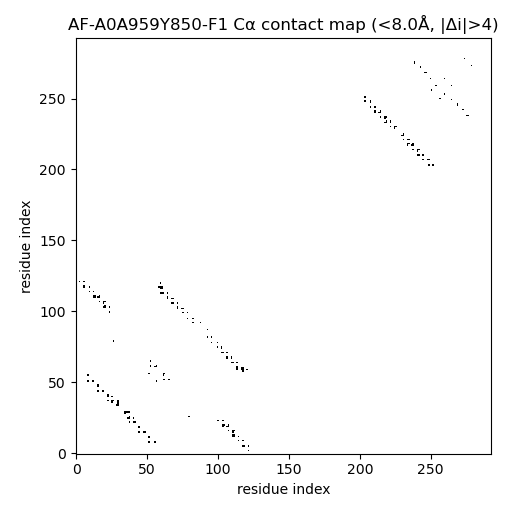37 1.00 66.94 289 ILE A C 1
ATOM 2335 O O . ILE A 1 289 ? -54.300 -21.716 47.764 1.00 66.94 289 ILE A O 1
ATOM 2339 N N . ARG A 1 290 ? -54.591 -20.248 49.443 1.00 65.06 290 ARG A N 1
ATOM 2340 C CA . ARG A 1 290 ? -55.291 -19.241 48.637 1.00 65.06 290 ARG A CA 1
ATOM 2341 C C . ARG A 1 290 ? -54.316 -18.165 48.195 1.00 65.06 290 ARG A C 1
ATOM 2343 O O . ARG A 1 290 ? -53.882 -17.342 48.997 1.00 65.06 290 ARG A O 1
ATOM 2350 N N . THR A 1 291 ? -53.978 -18.164 46.915 1.00 59.66 291 THR A N 1
ATOM 2351 C CA . THR A 1 291 ? -53.191 -17.095 46.302 1.00 59.66 291 THR A CA 1
ATOM 2352 C C . THR A 1 291 ? -54.118 -15.958 45.873 1.00 59.66 291 THR A C 1
ATOM 2354 O O . THR A 1 291 ? -54.973 -16.133 45.008 1.00 59.66 291 THR A O 1
ATOM 2357 N N . HIS A 1 292 ? -53.954 -14.778 46.474 1.00 54.53 292 HIS A N 1
ATOM 2358 C CA . HIS A 1 292 ? -54.482 -13.536 45.909 1.00 54.53 292 HIS A CA 1
ATOM 2359 C C . HIS A 1 292 ? -53.450 -13.005 44.911 1.00 54.53 292 HIS A C 1
ATOM 2361 O O . HIS A 1 292 ? -52.427 -12.454 45.314 1.00 54.53 292 HIS A O 1
ATOM 2367 N N . THR A 1 293 ? -53.695 -13.253 43.625 1.00 38.25 293 THR A N 1
ATOM 2368 C CA . THR A 1 293 ? -53.083 -12.494 42.520 1.00 38.25 293 THR A CA 1
ATOM 2369 C C . THR A 1 293 ? -53.571 -11.059 42.509 1.00 38.25 293 THR A C 1
ATOM 2371 O O . THR A 1 293 ? -54.792 -10.873 42.731 1.00 38.25 293 THR A O 1
#

pLDDT: mean 78.71, std 9.96, range [38.25, 96.44]